Protein AF-A0A963YNQ6-F1 (afdb_monomer_lite)

Structure (mmCIF, N/CA/C/O backbone):
data_AF-A0A963YNQ6-F1
#
_entry.id   AF-A0A963YNQ6-F1
#
loop_
_atom_site.group_PDB
_atom_site.id
_atom_site.type_symbol
_atom_site.label_atom_id
_atom_site.label_alt_id
_atom_site.label_comp_id
_atom_site.label_asym_id
_atom_site.label_entity_id
_atom_site.label_seq_id
_atom_site.pdbx_PDB_ins_code
_atom_site.Cartn_x
_atom_site.Cartn_y
_atom_site.Cartn_z
_atom_site.occupancy
_atom_site.B_iso_or_equiv
_atom_site.auth_seq_id
_atom_site.auth_comp_id
_atom_site.auth_asym_id
_atom_site.auth_atom_id
_atom_site.pdbx_PDB_model_num
ATOM 1 N N . MET A 1 1 ? 10.835 2.608 21.041 1.00 60.81 1 MET A N 1
ATOM 2 C CA . MET A 1 1 ? 10.377 3.657 21.980 1.00 60.81 1 MET A CA 1
ATOM 3 C C . MET A 1 1 ? 8.895 4.032 21.827 1.00 60.81 1 MET A C 1
ATOM 5 O O . MET A 1 1 ? 8.354 4.600 22.757 1.00 60.81 1 MET A O 1
ATOM 9 N N . ILE A 1 2 ? 8.204 3.672 20.730 1.00 75.56 2 ILE A N 1
ATOM 10 C CA . ILE A 1 2 ? 6.764 3.964 20.533 1.00 75.56 2 ILE A CA 1
ATOM 11 C C . ILE A 1 2 ? 5.821 3.052 21.348 1.00 75.56 2 ILE A C 1
ATOM 13 O O . ILE A 1 2 ? 4.721 3.442 21.717 1.00 75.56 2 ILE A O 1
ATOM 17 N N . TRP A 1 3 ? 6.282 1.843 21.688 1.00 76.75 3 TRP A N 1
ATOM 18 C CA . TRP A 1 3 ? 5.543 0.868 22.498 1.00 76.75 3 TRP A CA 1
ATOM 19 C C . TRP A 1 3 ? 5.191 1.388 23.895 1.00 76.75 3 TRP A C 1
ATOM 21 O O . TRP A 1 3 ? 4.090 1.152 24.380 1.00 76.75 3 TRP A O 1
ATOM 31 N N . LEU A 1 4 ? 6.100 2.148 24.513 1.00 75.00 4 LEU A N 1
ATOM 32 C CA . LEU A 1 4 ? 5.867 2.810 25.798 1.00 75.00 4 LEU A CA 1
ATOM 33 C C . LEU A 1 4 ? 4.748 3.851 25.687 1.00 75.00 4 LEU A C 1
ATOM 35 O O . LEU A 1 4 ? 3.869 3.897 26.542 1.00 75.00 4 LEU A O 1
ATOM 39 N N . SER A 1 5 ? 4.726 4.623 24.598 1.00 73.38 5 SER A N 1
ATOM 40 C CA . SER A 1 5 ? 3.662 5.592 24.322 1.00 73.38 5 SER A CA 1
ATOM 41 C C . SER A 1 5 ? 2.303 4.911 24.152 1.00 73.38 5 SER A C 1
ATOM 43 O O . SER A 1 5 ? 1.328 5.362 24.747 1.00 73.38 5 SER A O 1
ATOM 45 N N . PHE A 1 6 ? 2.230 3.796 23.415 1.00 83.62 6 PHE A N 1
ATOM 46 C CA . PHE A 1 6 ? 0.984 3.035 23.261 1.00 83.62 6 PHE A CA 1
ATOM 47 C C . PHE A 1 6 ? 0.513 2.388 24.566 1.00 83.62 6 PHE A C 1
ATOM 49 O O . PHE A 1 6 ? -0.686 2.399 24.847 1.00 83.62 6 PHE A O 1
ATOM 56 N N . ALA A 1 7 ? 1.431 1.864 25.381 1.00 81.69 7 ALA A N 1
ATOM 57 C CA . ALA A 1 7 ? 1.097 1.286 26.681 1.00 81.69 7 ALA A CA 1
ATOM 58 C C . ALA A 1 7 ? 0.523 2.345 27.637 1.00 81.69 7 ALA A C 1
ATOM 60 O O . ALA A 1 7 ? -0.528 2.129 28.239 1.00 81.69 7 ALA A O 1
ATOM 61 N N . ILE A 1 8 ? 1.166 3.515 27.718 1.00 84.56 8 ILE A N 1
ATOM 62 C CA . ILE A 1 8 ? 0.700 4.639 28.543 1.00 84.56 8 ILE A CA 1
ATOM 63 C C . ILE A 1 8 ? -0.652 5.151 28.036 1.00 84.56 8 ILE A C 1
ATOM 65 O O . ILE A 1 8 ? -1.578 5.309 28.829 1.00 84.56 8 ILE A O 1
ATOM 69 N N . LEU A 1 9 ? -0.799 5.353 26.724 1.00 87.19 9 LEU A N 1
ATOM 70 C CA . LEU A 1 9 ? -2.050 5.817 26.123 1.00 87.19 9 LEU A CA 1
ATOM 71 C C . LEU A 1 9 ? -3.205 4.842 26.395 1.00 87.19 9 LEU A C 1
ATOM 73 O O . LEU A 1 9 ? -4.295 5.268 26.768 1.00 87.19 9 LEU A O 1
ATOM 77 N N . SER A 1 10 ? -2.951 3.537 26.282 1.00 81.38 10 SER A N 1
ATOM 78 C CA . SER A 1 10 ? -3.943 2.501 26.591 1.00 81.38 10 SER A CA 1
ATOM 79 C C . SER A 1 10 ? -4.368 2.555 28.061 1.00 81.38 10 SER A C 1
ATOM 81 O O . SER A 1 10 ? -5.561 2.503 28.356 1.00 81.38 10 SER A O 1
ATOM 83 N N . LEU A 1 11 ? -3.415 2.728 28.985 1.00 82.69 11 LEU A N 1
ATOM 84 C CA . LEU A 1 11 ? -3.696 2.849 30.419 1.00 82.69 11 LEU A CA 1
ATOM 85 C C . LEU A 1 11 ? -4.536 4.098 30.738 1.00 82.69 11 LEU A C 1
ATOM 87 O O . LEU A 1 11 ? -5.458 4.031 31.549 1.00 82.69 11 LEU A O 1
ATOM 91 N N . VAL A 1 12 ? -4.254 5.223 30.073 1.00 85.12 12 VAL A N 1
ATOM 92 C CA . VAL A 1 12 ? -5.020 6.473 30.211 1.00 85.12 12 VAL A CA 1
ATOM 93 C C . VAL A 1 12 ? -6.449 6.308 29.691 1.00 85.12 12 VAL A C 1
ATOM 95 O O . VAL A 1 12 ? -7.384 6.748 30.353 1.00 85.12 12 VAL A O 1
ATOM 98 N N . ILE A 1 13 ? -6.640 5.627 28.558 1.00 82.25 13 ILE A N 1
ATOM 99 C CA . ILE A 1 13 ? -7.973 5.360 27.990 1.00 82.25 13 ILE A CA 1
ATOM 100 C C . ILE A 1 13 ? -8.780 4.394 28.874 1.00 82.25 13 ILE A C 1
ATOM 102 O O . ILE A 1 13 ? -9.994 4.540 28.995 1.00 82.25 13 ILE A O 1
ATOM 106 N N . LEU A 1 14 ? -8.123 3.425 29.521 1.00 79.38 14 LEU A N 1
ATOM 107 C CA . LEU A 1 14 ? -8.762 2.452 30.421 1.00 79.38 14 LEU A CA 1
ATOM 108 C C . LEU A 1 14 ? -8.980 2.983 31.850 1.00 79.38 14 LEU A C 1
ATOM 110 O O . LEU A 1 14 ? -9.821 2.450 32.578 1.00 79.38 14 LEU A O 1
ATOM 114 N N . SER A 1 15 ? -8.274 4.044 32.249 1.00 75.12 15 SER A N 1
ATOM 115 C CA . SER A 1 15 ? -8.368 4.676 33.574 1.00 75.12 15 SER A CA 1
ATOM 116 C C . SER A 1 15 ? -9.808 4.992 34.022 1.00 75.12 15 SER A C 1
ATOM 118 O O . SER A 1 15 ? -10.162 4.597 35.136 1.00 75.12 15 SER A O 1
ATOM 120 N N . PRO A 1 16 ? -10.690 5.588 33.190 1.00 68.75 16 PRO A N 1
ATOM 121 C CA . PRO A 1 16 ? -12.062 5.909 33.583 1.00 68.75 16 PRO A CA 1
ATOM 122 C C . PRO A 1 16 ? -12.907 4.667 33.873 1.00 68.75 16 PRO A C 1
ATOM 124 O O . PRO A 1 16 ? -13.747 4.698 34.765 1.00 68.75 16 PRO A O 1
ATOM 127 N N . VAL A 1 17 ? -12.667 3.557 33.166 1.00 71.56 17 VAL A N 1
ATOM 128 C CA . VAL A 1 17 ? -13.372 2.282 33.390 1.00 71.56 17 VAL A CA 1
ATOM 129 C C . VAL A 1 17 ? -12.948 1.669 34.724 1.00 71.56 17 VAL A C 1
ATOM 131 O O . VAL A 1 17 ? -13.786 1.183 35.480 1.00 71.56 17 VAL A O 1
ATOM 134 N N . ILE A 1 18 ? -11.655 1.739 35.047 1.00 67.06 18 ILE A N 1
ATOM 135 C CA . ILE A 1 18 ? -11.101 1.249 36.317 1.00 67.06 18 ILE A CA 1
ATOM 136 C C . ILE A 1 18 ? -11.572 2.127 37.489 1.00 67.06 18 ILE A C 1
ATOM 138 O O . ILE A 1 18 ? -11.915 1.616 38.556 1.00 67.06 18 ILE A O 1
ATOM 142 N N . TRP A 1 19 ? -11.637 3.445 37.291 1.00 61.00 19 TRP A N 1
ATOM 143 C CA . TRP A 1 19 ? -12.155 4.394 38.279 1.00 61.00 19 TRP A CA 1
ATOM 144 C C . TRP A 1 19 ? -13.665 4.260 38.495 1.00 61.00 19 TRP A C 1
ATOM 146 O O . TRP A 1 19 ? -14.117 4.260 39.640 1.00 61.00 19 TRP A O 1
ATOM 156 N N . ALA A 1 20 ? -14.443 4.059 37.431 1.00 59.88 20 ALA A N 1
ATOM 157 C CA . ALA A 1 20 ? -15.885 3.832 37.515 1.00 59.88 20 ALA A CA 1
ATOM 158 C C . ALA A 1 20 ? -16.242 2.533 38.261 1.00 59.88 20 ALA A C 1
ATOM 160 O O . ALA A 1 20 ? -17.304 2.455 38.868 1.00 59.88 20 ALA A O 1
ATOM 161 N N . GLN A 1 21 ? -15.350 1.535 38.286 1.00 57.84 21 GLN A N 1
ATOM 162 C CA . GLN A 1 21 ? -15.524 0.334 39.117 1.00 57.84 21 GLN A CA 1
ATOM 163 C C . GLN A 1 21 ? -15.241 0.568 40.610 1.00 57.84 21 GLN A C 1
ATOM 165 O O . GLN A 1 21 ? -15.702 -0.207 41.445 1.00 57.84 21 GLN A O 1
ATOM 170 N N . ARG A 1 22 ? -14.494 1.621 40.967 1.00 56.41 22 ARG A N 1
ATOM 171 C CA . ARG A 1 22 ? -14.204 1.984 42.368 1.00 56.41 22 ARG A CA 1
ATOM 172 C C . ARG A 1 22 ? -15.229 2.958 42.955 1.00 56.41 22 ARG A C 1
ATOM 174 O O . ARG A 1 22 ? -15.384 3.015 44.173 1.00 56.41 22 ARG A O 1
ATOM 181 N N . GLY A 1 23 ? -15.936 3.704 42.109 1.00 48.75 23 GLY A N 1
ATOM 182 C CA . GLY A 1 23 ? -16.958 4.665 42.512 1.00 48.75 23 GLY A CA 1
ATOM 183 C C . GLY A 1 23 ? -18.362 4.069 42.507 1.00 48.75 23 GLY A C 1
ATOM 184 O O . GLY A 1 23 ? -18.998 3.994 41.462 1.00 48.75 23 GLY A O 1
ATOM 185 N N . GLY A 1 24 ? -18.880 3.719 43.686 1.00 45.94 24 GLY A N 1
ATOM 186 C CA . GLY A 1 24 ? -20.322 3.542 43.853 1.00 45.94 24 GLY A CA 1
ATOM 187 C C . GLY A 1 24 ? -20.764 2.538 44.903 1.00 45.94 24 GLY A C 1
ATOM 188 O O . GLY A 1 24 ? -21.743 1.833 44.673 1.00 45.94 24 GLY A O 1
ATOM 189 N N . ILE A 1 25 ? -20.113 2.478 46.069 1.00 44.34 25 ILE A N 1
ATOM 190 C CA . ILE A 1 25 ? -20.806 1.949 47.246 1.00 44.34 25 ILE A CA 1
ATOM 191 C C . ILE A 1 25 ? -22.019 2.866 47.455 1.00 44.34 25 ILE A C 1
ATOM 193 O O . ILE A 1 25 ? -21.887 3.999 47.914 1.00 44.34 25 ILE A O 1
ATOM 197 N N . MET A 1 26 ? -23.200 2.376 47.079 1.00 51.44 26 MET A N 1
ATOM 198 C CA . MET A 1 26 ? -24.524 3.000 47.205 1.00 51.44 26 MET A CA 1
ATOM 199 C C . MET A 1 26 ? -24.940 3.239 48.673 1.00 51.44 26 MET A C 1
ATOM 201 O O . MET A 1 26 ? -26.125 3.286 48.980 1.00 51.44 26 MET A O 1
ATOM 205 N N . ARG A 1 27 ? -23.989 3.422 49.597 1.00 50.94 27 ARG A N 1
ATOM 206 C CA . ARG A 1 27 ? -24.249 3.863 50.975 1.00 50.94 27 ARG A CA 1
ATOM 207 C C . ARG A 1 27 ? -24.816 5.286 51.006 1.00 50.94 27 ARG A C 1
ATOM 209 O O . ARG A 1 27 ? -25.681 5.580 51.819 1.00 50.94 27 ARG A O 1
ATOM 216 N N . GLY A 1 28 ? -24.448 6.127 50.034 1.00 58.91 28 GLY A N 1
ATOM 217 C CA . GLY A 1 28 ? -24.894 7.520 49.984 1.00 58.91 28 GLY A CA 1
ATOM 218 C C . GLY A 1 28 ? -26.370 7.740 49.631 1.00 58.91 28 GLY A C 1
ATOM 219 O O . GLY A 1 28 ? -26.897 8.792 49.962 1.00 58.91 28 GLY A O 1
ATOM 220 N N . ARG A 1 29 ? -27.085 6.806 48.981 1.00 63.50 29 ARG A N 1
ATOM 221 C CA . ARG A 1 29 ? -28.459 7.082 48.495 1.00 63.50 29 ARG A CA 1
ATOM 222 C C . ARG A 1 29 ? -29.474 7.226 49.633 1.00 63.50 29 ARG A C 1
ATOM 224 O O . ARG A 1 29 ? -30.289 8.143 49.599 1.00 63.50 29 ARG A O 1
ATOM 231 N N . ARG A 1 30 ? -29.411 6.344 50.636 1.00 73.94 30 ARG A N 1
ATOM 232 C CA . ARG A 1 30 ? -30.303 6.379 51.808 1.00 73.94 30 ARG A CA 1
ATOM 233 C C . ARG A 1 30 ? -30.016 7.603 52.670 1.00 73.94 30 ARG A C 1
ATOM 235 O O . ARG A 1 30 ? -30.932 8.353 52.983 1.00 73.94 30 ARG A O 1
ATOM 242 N N . GLU A 1 31 ? -28.745 7.843 52.984 1.00 78.00 31 GLU A N 1
ATOM 243 C CA . GLU A 1 31 ? -28.312 9.018 53.750 1.00 78.00 31 GLU A CA 1
ATOM 244 C C . GLU A 1 31 ? -28.683 10.330 53.041 1.00 78.00 31 GLU A C 1
ATOM 246 O O . GLU A 1 31 ? -29.222 11.233 53.678 1.00 78.00 31 GLU A O 1
ATOM 251 N N . SER A 1 32 ? -28.500 10.406 51.717 1.00 78.06 32 SER A N 1
ATOM 252 C CA . SER A 1 32 ? -28.884 11.583 50.921 1.00 78.06 32 SER A CA 1
ATOM 253 C C . SER A 1 32 ? -30.397 11.805 50.903 1.00 78.06 32 SER A C 1
ATOM 255 O O . SER A 1 32 ? -30.848 12.938 51.054 1.00 78.06 32 SER A O 1
ATOM 257 N N . ALA A 1 33 ? -31.195 10.742 50.758 1.00 81.00 33 ALA A N 1
ATOM 258 C CA . ALA A 1 33 ? -32.654 10.843 50.791 1.00 81.00 33 ALA A CA 1
ATOM 259 C C . ALA A 1 33 ? -33.164 11.289 52.172 1.00 81.00 33 ALA A C 1
ATOM 261 O O . ALA A 1 33 ? -34.024 12.163 52.263 1.00 81.00 33 ALA A O 1
ATOM 262 N N . LEU A 1 34 ? -32.597 10.746 53.256 1.00 86.62 34 LEU A N 1
ATOM 263 C CA . LEU A 1 34 ? -32.937 11.151 54.623 1.00 86.62 34 LEU A CA 1
ATOM 264 C C . LEU A 1 34 ? -32.552 12.612 54.900 1.00 86.62 34 LEU A C 1
ATOM 266 O O . LEU A 1 34 ? -33.328 13.337 55.522 1.00 86.62 34 LEU A O 1
ATOM 270 N N . ALA A 1 35 ? -31.380 13.056 54.437 1.00 86.75 35 ALA A N 1
ATOM 271 C CA . ALA A 1 35 ? -30.956 14.450 54.555 1.00 86.75 35 ALA A CA 1
ATOM 272 C C . ALA A 1 35 ? -31.891 15.398 53.785 1.00 86.75 35 ALA A C 1
ATOM 274 O O . ALA A 1 35 ? -32.274 16.438 54.320 1.00 86.75 35 ALA A O 1
ATOM 275 N N . LEU A 1 36 ? -32.316 15.006 52.579 1.00 88.25 36 LEU A N 1
ATOM 276 C CA . LEU A 1 36 ? -33.240 15.780 51.751 1.00 88.25 36 LEU A CA 1
ATOM 277 C C . LEU A 1 36 ? -34.612 15.957 52.421 1.00 88.25 36 LEU A C 1
ATOM 279 O O . LEU A 1 36 ? -35.088 17.082 52.539 1.00 88.25 36 LEU A O 1
ATOM 283 N N . TYR A 1 37 ? -35.234 14.880 52.908 1.00 89.19 37 TYR A N 1
ATOM 284 C CA . TYR A 1 37 ? -36.549 14.970 53.562 1.00 89.19 37 TYR A CA 1
ATOM 285 C C . TYR A 1 37 ? -36.501 15.743 54.891 1.00 89.19 37 TYR A C 1
ATOM 287 O O . TYR A 1 37 ? -37.438 16.470 55.217 1.00 89.19 37 TYR A O 1
ATOM 295 N N . ARG A 1 38 ? -35.394 15.655 55.643 1.00 90.44 38 ARG A N 1
ATOM 296 C CA . ARG A 1 38 ? -35.181 16.487 56.844 1.00 90.44 38 ARG A CA 1
ATOM 297 C C . ARG A 1 38 ? -35.046 17.969 56.506 1.00 90.44 38 ARG A C 1
ATOM 299 O O . ARG A 1 38 ? -35.544 18.797 57.262 1.00 90.44 38 ARG A O 1
ATOM 306 N N . ALA A 1 39 ? -34.382 18.303 55.399 1.00 90.94 39 ALA A N 1
ATOM 307 C CA . ALA A 1 39 ? -34.309 19.680 54.918 1.00 90.94 39 ALA A CA 1
ATOM 308 C C . ALA A 1 39 ? -35.701 20.198 54.518 1.00 90.94 39 ALA A C 1
ATOM 310 O O . ALA A 1 39 ? -36.099 21.261 54.976 1.00 90.94 39 ALA A O 1
ATOM 311 N N . GLN A 1 40 ? -36.495 19.395 53.802 1.00 91.06 40 GLN A N 1
ATOM 312 C CA . GLN A 1 40 ? -37.860 19.769 53.405 1.00 91.06 40 GLN A CA 1
ATOM 313 C C . GLN A 1 40 ? -38.780 20.069 54.601 1.00 91.06 40 GLN A C 1
ATOM 315 O O . GLN A 1 40 ? -39.553 21.020 54.548 1.00 91.06 40 GLN A O 1
ATOM 320 N N . LEU A 1 41 ? -38.680 19.315 55.703 1.00 92.31 41 LEU A N 1
ATOM 321 C CA . LEU A 1 41 ? -39.447 19.614 56.923 1.00 92.31 41 LEU A CA 1
ATOM 322 C C . LEU A 1 41 ? -39.057 20.955 57.556 1.00 92.31 41 LEU A C 1
ATOM 324 O O . LEU A 1 41 ? -39.917 21.644 58.106 1.00 92.31 41 LEU A O 1
ATOM 328 N N . ARG A 1 42 ? -37.773 21.324 57.482 1.00 90.94 42 ARG A N 1
ATOM 329 C CA . ARG A 1 42 ? -37.290 22.620 57.972 1.00 90.94 42 ARG A CA 1
ATOM 330 C C . ARG A 1 42 ? -37.807 23.759 57.104 1.00 90.94 42 ARG A C 1
ATOM 332 O O . ARG A 1 42 ? -38.319 24.726 57.656 1.00 90.94 42 ARG A O 1
ATOM 339 N N . ASP A 1 43 ? -37.752 23.602 55.786 1.00 90.19 43 ASP A N 1
ATOM 340 C CA . ASP A 1 43 ? -38.233 24.615 54.843 1.00 90.19 43 ASP A CA 1
ATOM 341 C C . ASP A 1 43 ? -39.739 24.868 55.020 1.00 90.19 43 ASP A C 1
ATOM 343 O O . ASP A 1 43 ? -40.168 26.017 55.120 1.00 90.19 43 ASP A O 1
ATOM 347 N N . VAL A 1 44 ? -40.539 23.803 55.172 1.00 91.12 44 VAL A N 1
ATOM 348 C CA . VAL A 1 44 ? -41.985 23.922 55.441 1.00 91.12 44 VAL A CA 1
ATOM 349 C C . VAL A 1 44 ? -42.250 24.629 56.773 1.00 91.12 44 VAL A C 1
ATOM 351 O O . VAL A 1 44 ? -43.136 25.477 56.846 1.00 91.12 44 VAL A O 1
ATOM 354 N N . ALA A 1 45 ? -41.483 24.323 57.824 1.00 88.00 45 ALA A N 1
ATOM 355 C CA . ALA A 1 45 ? -41.632 24.988 59.119 1.00 88.00 45 ALA A CA 1
ATOM 356 C C . ALA A 1 45 ? -41.258 26.482 59.061 1.00 88.00 45 ALA A C 1
ATOM 358 O O . ALA A 1 45 ? -41.944 27.311 59.662 1.00 88.00 45 ALA A O 1
ATOM 359 N N . GLU A 1 46 ? -40.202 26.839 58.327 1.00 90.25 46 GLU A N 1
ATOM 360 C CA . GLU A 1 46 ? -39.792 28.234 58.137 1.00 90.25 46 GLU A CA 1
ATOM 361 C C . GLU A 1 46 ? -40.804 29.028 57.298 1.00 90.25 46 GLU A C 1
ATOM 363 O O . GLU A 1 46 ? -41.127 30.169 57.636 1.00 90.25 46 GLU A O 1
ATOM 368 N N . ASP A 1 47 ? -41.344 28.441 56.229 1.00 88.06 47 ASP A N 1
ATOM 369 C CA . ASP A 1 47 ? -42.344 29.101 55.387 1.00 88.06 47 ASP A CA 1
ATOM 370 C C . ASP A 1 47 ? -43.712 29.223 56.079 1.00 88.06 47 ASP A C 1
ATOM 372 O O . ASP A 1 47 ? -44.398 30.237 55.907 1.00 88.06 47 ASP A O 1
ATOM 376 N N . ALA A 1 48 ? -44.081 28.257 56.924 1.00 86.94 48 ALA A N 1
ATOM 377 C CA . ALA A 1 48 ? -45.256 28.358 57.787 1.00 86.94 48 ALA A CA 1
ATOM 378 C C . ALA A 1 48 ? -45.103 29.474 58.832 1.00 86.94 48 ALA A C 1
ATOM 380 O O . ALA A 1 48 ? -46.012 30.288 59.001 1.00 86.94 48 ALA A O 1
ATOM 381 N N . ALA A 1 49 ? -43.924 29.603 59.455 1.00 86.88 49 ALA A N 1
ATOM 382 C CA . ALA A 1 49 ? -43.622 30.709 60.369 1.00 86.88 49 ALA A CA 1
ATOM 383 C C . ALA A 1 49 ? -43.675 32.088 59.680 1.00 86.88 49 ALA A C 1
ATOM 385 O O . ALA A 1 49 ? -43.939 33.101 60.327 1.00 86.88 49 ALA A O 1
ATOM 386 N N . ARG A 1 50 ? -43.465 32.134 58.357 1.00 89.31 50 ARG A N 1
ATOM 387 C CA . ARG A 1 50 ? -43.619 33.336 57.515 1.00 89.31 50 ARG A CA 1
ATOM 388 C C . ARG A 1 50 ? -45.054 33.562 57.019 1.00 89.31 50 ARG A C 1
ATOM 390 O O . ARG A 1 50 ? -45.269 34.468 56.217 1.00 89.31 50 ARG A O 1
ATOM 397 N N . GLY A 1 51 ? -46.020 32.756 57.465 1.00 85.94 51 GLY A N 1
ATOM 398 C CA . GLY A 1 51 ? -47.438 32.892 57.121 1.00 85.94 51 GLY A CA 1
ATOM 399 C C . GLY A 1 51 ? -47.785 32.494 55.685 1.00 85.94 51 GLY A C 1
ATOM 400 O O . GLY A 1 51 ? -48.807 32.936 55.167 1.00 85.94 51 GLY A O 1
ATOM 401 N N . ARG A 1 52 ? -46.940 31.697 55.013 1.00 82.50 52 ARG A N 1
ATOM 402 C CA . ARG A 1 52 ? -47.158 31.290 53.610 1.00 82.50 52 ARG A CA 1
ATOM 403 C C . ARG A 1 52 ? -48.072 30.077 53.446 1.00 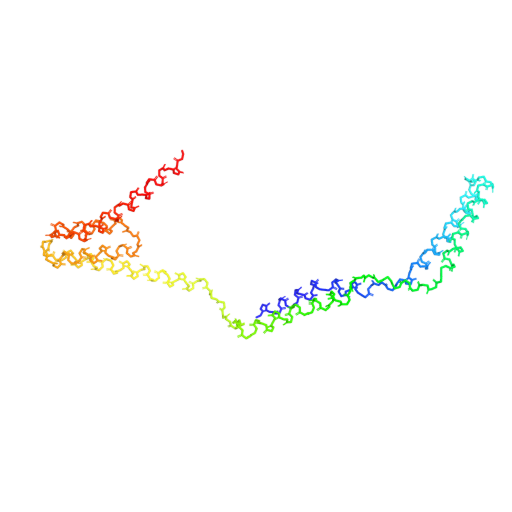82.50 52 ARG A C 1
ATOM 405 O O . ARG A 1 52 ? -48.489 29.800 52.328 1.00 82.50 52 ARG A O 1
ATOM 412 N N . PHE A 1 53 ? -48.373 29.377 54.537 1.00 81.94 53 PHE A N 1
ATOM 413 C CA . PHE A 1 53 ? -49.235 28.199 54.562 1.00 81.94 53 PHE A CA 1
ATOM 414 C C . PHE A 1 53 ? -50.430 28.432 55.476 1.00 81.94 53 PHE A C 1
ATOM 416 O O . PHE A 1 53 ? -50.291 29.027 56.549 1.00 81.94 53 PHE A O 1
ATOM 423 N N . GLN A 1 54 ? -51.598 27.922 55.087 1.00 86.81 54 GLN A N 1
ATOM 424 C CA . GLN A 1 54 ? -52.691 27.787 56.043 1.00 86.81 54 GLN A CA 1
ATOM 425 C C . GLN A 1 54 ? -52.374 26.652 57.036 1.00 86.81 54 GLN A C 1
ATOM 427 O O . GLN A 1 54 ? -51.772 25.651 56.639 1.00 86.81 54 GLN A O 1
ATOM 432 N N . PRO A 1 55 ? -52.829 26.725 58.304 1.00 81.38 55 PRO A N 1
ATOM 433 C CA . PRO A 1 55 ? -52.508 25.718 59.327 1.00 81.38 55 PRO A CA 1
ATOM 434 C C . PRO A 1 55 ? -52.875 24.280 58.928 1.00 81.38 55 PRO A C 1
ATOM 436 O O . PRO A 1 55 ? -52.236 23.317 59.347 1.00 81.38 55 PRO A O 1
ATOM 439 N N . ARG A 1 56 ? -53.912 24.131 58.097 1.00 83.56 56 ARG A N 1
ATOM 440 C CA . ARG A 1 56 ? -54.363 22.838 57.578 1.00 83.56 56 ARG A CA 1
ATOM 441 C C . ARG A 1 56 ? -53.440 22.291 56.484 1.00 83.56 56 ARG A C 1
ATOM 443 O O . ARG A 1 56 ? -53.132 21.106 56.495 1.00 83.56 56 ARG A O 1
ATOM 450 N N . GLU A 1 57 ? -52.971 23.152 55.587 1.00 84.75 57 GLU A N 1
ATOM 451 C CA . GLU A 1 57 ? -52.064 22.789 54.490 1.00 84.75 57 GLU A CA 1
ATOM 452 C C . GLU A 1 57 ? -50.675 22.409 55.020 1.00 84.75 57 GLU A C 1
ATOM 454 O O . GLU A 1 57 ? -50.065 21.454 54.545 1.00 84.75 57 GLU A O 1
ATOM 459 N N . GLU A 1 58 ? -50.198 23.109 56.055 1.00 88.62 58 GLU A N 1
ATOM 460 C CA . GLU A 1 58 ? -48.943 22.785 56.738 1.00 88.62 58 GLU A CA 1
ATOM 461 C C . GLU A 1 58 ? -48.985 21.384 57.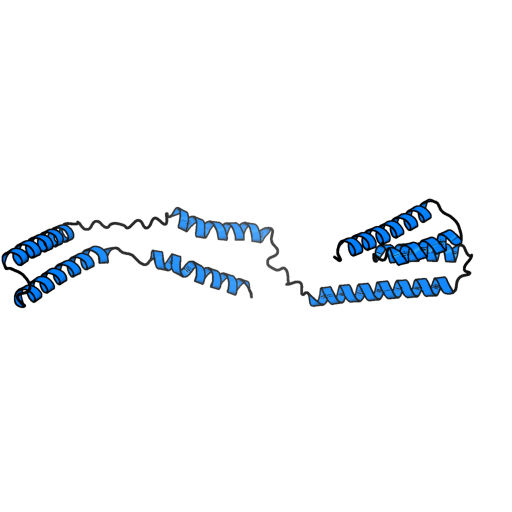368 1.00 88.62 58 GLU A C 1
ATOM 463 O O . GLU A 1 58 ? -48.050 20.596 57.203 1.00 88.62 58 GLU A O 1
ATOM 468 N N . ALA A 1 59 ? -50.069 21.064 58.082 1.00 87.56 59 ALA A N 1
ATOM 469 C CA . ALA A 1 59 ? -50.234 19.771 58.740 1.00 87.56 59 ALA A CA 1
ATOM 470 C C . ALA A 1 59 ? -50.300 18.617 57.725 1.00 87.56 59 ALA A C 1
ATOM 472 O O . ALA A 1 59 ? -49.673 17.577 57.935 1.00 87.56 59 ALA A O 1
ATOM 473 N N . GLU A 1 60 ? -51.008 18.810 56.610 1.00 91.38 60 GLU A N 1
ATOM 474 C CA . GLU A 1 60 ? -51.104 17.823 55.529 1.00 91.38 60 GLU A CA 1
ATOM 475 C C . GLU A 1 60 ? -49.743 17.609 54.836 1.00 91.38 60 GLU A C 1
ATOM 477 O O . GLU A 1 60 ? -49.314 16.463 54.659 1.00 91.38 60 GLU A O 1
ATOM 482 N N . ALA A 1 61 ? -49.007 18.687 54.538 1.00 88.81 61 ALA A N 1
ATOM 483 C CA . ALA A 1 61 ? -47.683 18.612 53.915 1.00 88.81 61 ALA A CA 1
ATOM 484 C C . ALA A 1 61 ? -46.636 17.943 54.824 1.00 88.81 61 ALA A C 1
ATOM 486 O O . ALA A 1 61 ? -45.878 17.080 54.370 1.00 88.81 61 ALA A O 1
ATOM 487 N N . LYS A 1 62 ? -46.606 18.293 56.118 1.00 90.69 62 LYS A N 1
ATOM 488 C CA . LYS A 1 62 ? -45.707 17.661 57.100 1.00 90.69 62 LYS A CA 1
ATOM 489 C C . LYS A 1 62 ? -45.975 16.166 57.220 1.00 90.69 62 LYS A C 1
ATOM 491 O O . LYS A 1 62 ? -45.033 15.380 57.152 1.00 90.69 62 LYS A O 1
ATOM 496 N N . LEU A 1 63 ? -47.244 15.772 57.311 1.00 93.56 63 LEU A N 1
ATOM 497 C CA . LEU A 1 63 ? -47.638 14.369 57.431 1.00 93.56 63 LEU A CA 1
ATOM 498 C C . LEU A 1 63 ? -47.211 13.551 56.202 1.00 93.56 63 LEU A C 1
ATOM 500 O O . LEU A 1 63 ? -46.730 12.423 56.342 1.00 93.56 63 LEU A O 1
ATOM 504 N N . GLU A 1 64 ? -47.325 14.109 54.995 1.00 92.38 64 GLU A N 1
ATOM 505 C CA . GLU A 1 64 ? -46.861 13.432 53.783 1.00 92.38 64 GLU A CA 1
ATOM 506 C C . GLU A 1 64 ? -45.329 13.292 53.734 1.00 92.38 64 GLU A C 1
ATOM 508 O O . GLU A 1 64 ? -44.819 12.214 53.402 1.00 92.38 64 GLU A O 1
ATOM 513 N N . ILE A 1 65 ? -44.583 14.342 54.092 1.00 91.50 65 ILE A N 1
ATOM 514 C CA . ILE A 1 65 ? -43.112 14.308 54.114 1.00 91.50 65 ILE A CA 1
ATOM 515 C C . ILE A 1 65 ? -42.609 13.341 55.193 1.00 91.50 65 ILE A C 1
ATOM 517 O O . ILE A 1 65 ? -41.703 12.554 54.923 1.00 91.50 65 ILE A O 1
ATOM 521 N N . GLU A 1 66 ? -43.218 13.324 56.379 1.00 91.50 66 GLU A N 1
ATOM 522 C CA . GLU A 1 66 ? -42.899 12.372 57.449 1.00 91.50 66 GLU A CA 1
ATOM 523 C C . GLU A 1 66 ? -43.194 10.930 57.031 1.00 91.50 66 GLU A C 1
ATOM 525 O O . GLU A 1 66 ? -42.371 10.039 57.252 1.00 91.50 66 GLU A O 1
ATOM 530 N N . ARG A 1 67 ? -44.313 10.689 56.337 1.00 92.44 67 ARG A N 1
ATOM 531 C CA . ARG A 1 67 ? -44.626 9.369 55.775 1.00 92.44 67 ARG A CA 1
ATOM 532 C C . ARG A 1 67 ? -43.577 8.928 54.750 1.00 92.44 67 ARG A C 1
ATOM 534 O O . ARG A 1 67 ? -43.165 7.767 54.766 1.00 92.44 67 ARG A O 1
ATOM 541 N N . ARG A 1 68 ? -43.114 9.837 53.884 1.00 87.56 68 ARG A N 1
ATOM 542 C CA . ARG A 1 68 ? -42.041 9.572 52.903 1.00 87.56 68 ARG A CA 1
ATOM 543 C C . ARG A 1 68 ? -40.680 9.372 53.577 1.00 87.56 68 ARG A C 1
ATOM 545 O O . ARG A 1 68 ? -39.922 8.501 53.156 1.00 87.56 68 ARG A O 1
ATOM 552 N N . LEU A 1 69 ? -40.395 10.111 54.648 1.00 88.81 69 LEU A N 1
ATOM 553 C CA . LEU A 1 69 ? -39.189 9.966 55.463 1.00 88.81 69 LEU A CA 1
ATOM 554 C C . LEU A 1 69 ? -39.161 8.605 56.169 1.00 88.81 69 LEU A C 1
ATOM 556 O O . LEU A 1 69 ? -38.137 7.925 56.139 1.00 88.81 69 LEU A O 1
ATOM 560 N N . LEU A 1 70 ? -40.286 8.182 56.753 1.00 86.31 70 LEU A N 1
ATOM 561 C CA . LEU A 1 70 ? -40.441 6.856 57.353 1.00 86.31 70 LEU A CA 1
ATOM 562 C C . LEU A 1 70 ? -40.304 5.757 56.300 1.00 86.31 70 LEU A C 1
ATOM 564 O O . LEU A 1 70 ? -39.582 4.792 56.535 1.00 86.31 70 LEU A O 1
ATOM 568 N N . ALA A 1 71 ? -40.905 5.928 55.119 1.00 85.38 71 ALA A N 1
ATOM 569 C CA . ALA A 1 71 ? -40.732 4.999 54.006 1.00 85.38 71 ALA A CA 1
ATOM 570 C C . ALA A 1 71 ? -39.249 4.880 53.602 1.00 85.38 71 ALA A C 1
ATOM 572 O O . ALA A 1 71 ? -38.723 3.770 53.546 1.00 85.38 71 ALA A O 1
ATOM 573 N N . ALA A 1 72 ? -38.542 6.002 53.433 1.00 80.81 72 ALA A N 1
ATOM 574 C CA . ALA A 1 72 ? -37.111 6.038 53.112 1.00 80.81 72 ALA A CA 1
ATOM 575 C C . ALA A 1 72 ? -36.210 5.485 54.236 1.00 80.81 72 ALA A C 1
ATOM 577 O O . ALA A 1 72 ? -35.147 4.924 53.964 1.00 80.81 72 ALA A O 1
ATOM 578 N N . GLY A 1 73 ? -36.631 5.622 55.497 1.00 76.75 73 GLY A N 1
ATOM 579 C CA . GLY A 1 73 ? -35.976 5.038 56.667 1.00 76.75 73 GLY A CA 1
ATOM 580 C C . GLY A 1 73 ? -36.235 3.537 56.825 1.00 76.75 73 GLY A C 1
ATOM 581 O O . GLY A 1 73 ? -35.355 2.833 57.314 1.00 76.75 73 GLY A O 1
ATOM 582 N N . SER A 1 74 ? -37.400 3.054 56.383 1.00 72.38 74 SER A N 1
ATOM 583 C CA . SER A 1 74 ? -37.823 1.646 56.434 1.00 72.38 74 SER A CA 1
ATOM 584 C C . SER A 1 74 ? -37.310 0.796 55.275 1.00 72.38 74 SER A C 1
ATOM 586 O O . SER A 1 74 ? -37.339 -0.430 55.370 1.00 72.38 74 SER A O 1
ATOM 588 N N . LEU A 1 75 ? -36.800 1.427 54.208 1.00 67.06 75 LEU A N 1
ATOM 589 C CA . LEU A 1 75 ? -35.946 0.736 53.249 1.00 67.06 75 LEU A CA 1
ATOM 590 C C . LEU A 1 75 ? -34.811 0.110 54.063 1.00 67.06 75 LEU A C 1
ATOM 592 O O . LEU A 1 75 ? -34.019 0.826 54.688 1.00 67.06 75 LEU A O 1
ATOM 596 N N . ALA A 1 76 ? -34.786 -1.223 54.118 1.00 53.31 76 ALA A N 1
ATOM 597 C CA . ALA A 1 76 ? -33.718 -1.969 54.758 1.00 53.31 76 ALA A CA 1
ATOM 598 C C . ALA A 1 76 ? -32.363 -1.479 54.216 1.00 53.31 76 ALA A C 1
ATOM 600 O O . ALA A 1 76 ? -32.291 -0.829 53.168 1.00 53.31 76 ALA A O 1
ATOM 601 N N . GLU A 1 77 ? -31.256 -1.844 54.865 1.00 51.41 77 GLU A N 1
ATOM 602 C CA . GLU A 1 77 ? -29.996 -1.990 54.129 1.00 51.41 77 GLU A CA 1
ATOM 603 C C . GLU A 1 77 ? -30.157 -3.111 53.085 1.00 51.41 77 GLU A C 1
ATOM 605 O O . GLU A 1 77 ? -29.429 -4.100 53.066 1.00 51.41 77 GLU A O 1
ATOM 610 N N . GLU A 1 78 ? -31.091 -2.960 52.147 1.00 44.75 78 GLU A N 1
ATOM 611 C CA . GLU A 1 78 ? -30.824 -3.371 50.799 1.00 44.75 78 GLU A CA 1
ATOM 612 C C . GLU A 1 78 ? -29.600 -2.557 50.411 1.00 44.75 78 GLU A C 1
ATOM 614 O O . GLU A 1 78 ? -29.647 -1.429 49.915 1.00 44.75 78 GLU A O 1
ATOM 619 N N . THR A 1 79 ? -28.453 -3.176 50.671 1.00 40.41 79 THR A N 1
ATOM 620 C CA . THR A 1 79 ? -27.399 -3.260 49.688 1.00 40.41 79 THR A CA 1
ATOM 621 C C . THR A 1 79 ? -28.076 -3.636 48.375 1.00 40.41 79 THR A C 1
ATOM 623 O O . THR A 1 79 ? -28.036 -4.768 47.896 1.00 40.41 79 THR A O 1
ATOM 626 N N . VAL A 1 80 ? -28.694 -2.636 47.744 1.00 43.72 80 VAL A N 1
ATOM 627 C CA . VAL A 1 80 ? -28.772 -2.556 46.310 1.00 43.72 80 VAL A CA 1
ATOM 628 C C . VAL A 1 80 ? -27.303 -2.473 45.958 1.00 43.72 80 VAL A C 1
ATOM 630 O O . VAL A 1 80 ? -26.701 -1.403 45.845 1.00 43.72 80 VAL A O 1
ATOM 633 N N . THR A 1 81 ? -26.691 -3.656 45.881 1.00 43.50 81 THR A N 1
ATOM 634 C CA . THR A 1 81 ? -25.655 -3.945 44.927 1.00 43.50 81 THR A CA 1
ATOM 635 C C . THR A 1 81 ? -26.302 -3.477 43.644 1.00 43.50 81 THR A C 1
ATOM 637 O O . THR A 1 81 ? -27.081 -4.177 43.001 1.00 43.50 81 THR A O 1
ATOM 640 N N . GLY A 1 82 ? -26.116 -2.185 43.362 1.00 44.38 82 GLY A N 1
ATOM 641 C CA . GLY A 1 82 ? -26.313 -1.625 42.059 1.00 44.38 82 GLY A CA 1
ATOM 642 C C . GLY A 1 82 ? -25.354 -2.461 41.267 1.00 44.38 82 GLY A C 1
ATOM 643 O O . GLY A 1 82 ? -24.155 -2.201 41.248 1.00 44.38 82 GLY A O 1
ATOM 644 N N . ARG A 1 83 ? -25.871 -3.567 40.745 1.00 49.16 83 ARG A N 1
ATOM 645 C CA . ARG A 1 83 ? -25.219 -4.408 39.781 1.00 49.16 83 ARG A CA 1
ATOM 646 C C . ARG A 1 83 ? -25.237 -3.497 38.571 1.00 49.16 83 ARG A C 1
ATOM 648 O O . ARG A 1 83 ? -26.097 -3.606 37.706 1.00 49.16 83 ARG A O 1
ATOM 655 N N . THR A 1 84 ? -24.355 -2.497 38.588 1.00 49.00 84 THR A N 1
ATOM 656 C CA . THR A 1 84 ? -23.902 -1.803 37.406 1.00 49.00 84 THR A CA 1
ATOM 657 C C . THR A 1 84 ? -23.327 -2.950 36.608 1.00 49.00 84 THR A C 1
ATOM 659 O O . THR A 1 84 ? -22.274 -3.506 36.908 1.00 49.00 84 THR A O 1
ATOM 662 N N . GLY A 1 85 ? -24.177 -3.471 35.729 1.00 50.47 85 GLY A N 1
ATOM 663 C CA . GLY A 1 85 ? -24.008 -4.737 35.048 1.00 50.47 85 GLY A CA 1
ATOM 664 C C . GLY A 1 85 ? -22.928 -4.643 33.988 1.00 50.47 85 GLY A C 1
ATOM 665 O O . GLY A 1 85 ? -23.119 -5.138 32.886 1.00 50.47 85 GLY A O 1
ATOM 666 N N . PHE A 1 86 ? -21.774 -4.062 34.306 1.00 50.88 86 PHE A N 1
ATOM 667 C CA . PHE A 1 86 ? -20.535 -4.492 33.696 1.00 50.88 86 PHE A CA 1
ATOM 668 C C . PHE A 1 86 ? -20.282 -5.908 34.210 1.00 50.88 86 PHE A C 1
ATOM 670 O O . PHE A 1 86 ? -19.620 -6.147 35.216 1.00 50.88 86 PHE A O 1
ATOM 677 N N . SER A 1 87 ? -20.947 -6.858 33.546 1.00 62.91 87 SER A N 1
ATOM 678 C CA . SER A 1 87 ? -20.816 -8.288 33.787 1.00 62.91 87 SER A CA 1
ATOM 679 C C . SER A 1 87 ? -19.326 -8.614 33.889 1.00 62.91 87 SER A C 1
ATOM 681 O O . SER A 1 87 ? -18.554 -8.118 33.074 1.00 62.91 87 SER A O 1
ATOM 683 N N . CYS A 1 88 ? -18.907 -9.465 34.829 1.00 63.53 88 CYS A N 1
ATOM 684 C CA . CYS A 1 88 ? -17.530 -9.988 34.894 1.00 63.53 88 CYS A CA 1
ATOM 685 C C . CYS A 1 88 ? -17.006 -10.432 33.510 1.00 63.53 88 CYS A C 1
ATOM 687 O O . CYS A 1 88 ? -15.824 -10.320 33.212 1.00 63.53 88 CYS A O 1
ATOM 689 N N . ARG A 1 89 ? -17.922 -10.848 32.624 1.00 64.06 89 ARG A N 1
ATOM 690 C CA . ARG A 1 89 ? -17.689 -11.145 31.206 1.00 64.06 89 ARG A CA 1
ATOM 691 C C . ARG A 1 89 ? -17.115 -9.978 30.394 1.00 64.06 89 ARG A C 1
ATOM 693 O O . ARG A 1 89 ? -16.235 -10.196 29.574 1.00 64.06 89 ARG A O 1
ATOM 700 N N . LEU A 1 90 ? -17.584 -8.753 30.616 1.00 70.38 90 LEU A N 1
ATOM 701 C CA . LEU A 1 90 ? -17.110 -7.563 29.912 1.00 70.38 90 LEU A CA 1
ATOM 702 C C . LEU A 1 90 ? -15.710 -7.155 30.394 1.00 70.38 90 LEU A C 1
ATOM 704 O O . LEU A 1 90 ? -14.860 -6.825 29.577 1.00 70.38 90 LEU A O 1
ATOM 708 N N . ALA A 1 91 ? -15.436 -7.279 31.698 1.00 73.25 91 ALA A N 1
ATOM 709 C CA . ALA A 1 91 ? -14.089 -7.093 32.245 1.00 73.25 91 ALA A CA 1
ATOM 710 C C . ALA A 1 91 ? -13.102 -8.157 31.726 1.00 73.25 91 ALA A C 1
ATOM 712 O O . ALA A 1 91 ? -11.976 -7.830 31.359 1.00 73.25 91 ALA A O 1
ATOM 713 N N . LEU A 1 92 ? -13.547 -9.415 31.627 1.00 78.25 92 LEU A N 1
ATOM 714 C CA . LEU A 1 92 ? -12.766 -10.504 31.040 1.00 78.25 92 LEU A CA 1
ATOM 715 C C . LEU A 1 92 ? -12.437 -10.225 29.566 1.00 78.25 92 LEU A C 1
ATOM 717 O O . LEU A 1 92 ? -11.292 -10.383 29.161 1.00 78.25 92 LEU A O 1
ATOM 721 N N . LEU A 1 93 ? -13.409 -9.768 28.771 1.00 78.44 93 LEU A N 1
ATOM 722 C CA . LEU A 1 93 ? -13.208 -9.446 27.352 1.00 78.44 93 LEU A CA 1
ATOM 723 C C . LEU A 1 93 ? -12.170 -8.339 27.142 1.00 78.44 93 LEU A C 1
ATOM 725 O O . LEU A 1 93 ? -11.312 -8.472 26.272 1.00 78.44 93 LEU A O 1
ATOM 729 N N . VAL A 1 94 ? -12.201 -7.290 27.969 1.00 79.38 94 VAL A N 1
ATOM 730 C CA . VAL A 1 94 ? -11.223 -6.189 27.916 1.00 79.38 94 VAL A CA 1
ATOM 731 C C . VAL A 1 94 ? -9.789 -6.679 28.153 1.00 79.38 94 VAL A C 1
ATOM 733 O O . VAL A 1 94 ? -8.860 -6.100 27.601 1.00 79.38 94 VAL A O 1
ATOM 736 N N . LEU A 1 95 ? -9.598 -7.755 28.923 1.00 81.00 95 LEU A N 1
ATOM 737 C CA . LEU A 1 95 ? -8.281 -8.349 29.165 1.00 81.00 95 LEU A CA 1
ATOM 738 C C . LEU A 1 95 ? -7.904 -9.397 28.104 1.00 81.00 95 LEU A C 1
ATOM 740 O O . LEU A 1 95 ? -6.776 -9.417 27.617 1.00 81.00 95 LEU A O 1
ATOM 744 N N . VAL A 1 96 ? -8.840 -10.276 27.741 1.00 85.94 96 VAL A N 1
ATOM 745 C CA . VAL A 1 96 ? -8.578 -11.420 26.855 1.00 85.94 96 VAL A CA 1
ATOM 746 C C . VAL A 1 96 ? -8.255 -10.965 25.436 1.00 85.94 96 VAL A C 1
ATOM 748 O O . VAL A 1 96 ? -7.334 -11.505 24.831 1.00 85.94 96 VAL A O 1
ATOM 751 N N . ILE A 1 97 ? -8.959 -9.957 24.914 1.00 84.94 97 ILE A N 1
ATOM 752 C CA . ILE A 1 97 ? -8.750 -9.462 23.546 1.00 84.94 97 ILE A CA 1
ATOM 753 C C . ILE A 1 97 ? -7.307 -8.966 23.317 1.00 84.94 97 ILE A C 1
ATOM 755 O O . ILE A 1 97 ? -6.666 -9.468 22.391 1.00 84.94 97 ILE A O 1
ATOM 759 N N . PRO A 1 98 ? -6.742 -8.038 24.119 1.00 85.12 98 PRO A N 1
ATOM 760 C CA . PRO A 1 98 ? -5.373 -7.567 23.903 1.00 85.12 98 PRO A CA 1
ATOM 761 C C . PRO A 1 98 ? -4.320 -8.655 24.146 1.00 85.12 98 PRO A C 1
ATOM 763 O O . PRO A 1 98 ? -3.326 -8.704 23.423 1.00 85.12 98 PRO A O 1
ATOM 766 N N . VAL A 1 99 ? -4.538 -9.558 25.111 1.00 89.44 99 VAL A N 1
ATOM 767 C CA . VAL A 1 99 ? -3.626 -10.690 25.357 1.00 89.44 99 VAL A CA 1
ATOM 768 C C . VAL A 1 99 ? -3.608 -11.641 24.164 1.00 89.44 99 VAL A C 1
ATOM 770 O O . VAL A 1 99 ? -2.534 -12.030 23.710 1.00 89.44 99 VAL A O 1
ATOM 773 N N . LEU A 1 100 ? -4.779 -11.980 23.620 1.00 88.25 100 LEU A N 1
ATOM 774 C CA . LEU A 1 100 ? -4.888 -12.844 22.449 1.00 88.25 100 LEU A CA 1
ATOM 775 C C . LEU A 1 100 ? -4.259 -12.184 21.215 1.00 88.25 100 LEU A C 1
ATOM 777 O O . LEU A 1 100 ? -3.522 -12.837 20.482 1.00 88.25 100 LEU A O 1
ATOM 781 N N . ALA A 1 101 ? -4.479 -10.881 21.020 1.00 83.25 101 ALA A N 1
ATOM 782 C CA . ALA A 1 101 ? -3.847 -10.122 19.944 1.00 83.25 101 ALA A CA 1
ATOM 783 C C . ALA A 1 101 ? -2.310 -10.150 20.041 1.00 83.25 101 ALA A C 1
ATOM 785 O O . ALA A 1 101 ? -1.639 -10.400 19.042 1.00 83.25 101 ALA A O 1
ATOM 786 N N . LEU A 1 102 ? -1.745 -9.963 21.240 1.00 84.88 102 LEU A N 1
ATOM 787 C CA . LEU A 1 102 ? -0.301 -10.077 21.484 1.00 84.88 102 LEU A CA 1
ATOM 788 C C . LEU A 1 102 ? 0.218 -11.501 21.247 1.00 84.88 102 LEU A C 1
ATOM 790 O O . LEU A 1 102 ? 1.254 -11.670 20.606 1.00 84.88 102 LEU A O 1
ATOM 794 N N . ALA A 1 103 ? -0.504 -12.516 21.727 1.00 86.38 103 ALA A N 1
ATOM 795 C CA . ALA A 1 103 ? -0.132 -13.920 21.566 1.00 86.38 103 ALA A CA 1
ATOM 796 C C . ALA A 1 103 ? -0.101 -14.354 20.092 1.00 86.38 103 ALA A C 1
ATOM 798 O O . ALA A 1 103 ? 0.751 -15.151 19.711 1.00 86.38 103 ALA A O 1
ATOM 799 N N . LEU A 1 104 ? -0.993 -13.805 19.262 1.00 86.25 104 LEU A N 1
ATOM 800 C CA . LEU A 1 104 ? -0.993 -14.027 17.815 1.00 86.25 104 LEU A CA 1
ATOM 801 C C . LEU A 1 104 ? 0.087 -13.196 17.101 1.00 86.25 104 LEU A C 1
ATOM 803 O O . LEU A 1 104 ? 0.739 -13.693 16.185 1.00 86.25 104 LEU A O 1
ATOM 807 N N . TYR A 1 105 ? 0.316 -11.951 17.533 1.00 79.88 105 TYR A N 1
ATOM 808 C CA . TYR A 1 105 ? 1.274 -11.042 16.897 1.00 79.88 105 TYR A CA 1
ATOM 809 C C . TYR A 1 105 ? 2.739 -11.419 17.149 1.00 79.88 105 TYR A C 1
ATOM 811 O O . TYR A 1 105 ? 3.555 -11.288 16.246 1.00 79.88 105 TYR A O 1
ATOM 819 N N . LEU A 1 106 ? 3.110 -11.883 18.344 1.00 84.81 106 LEU A N 1
ATOM 820 C CA . LEU A 1 106 ? 4.510 -12.194 18.665 1.00 84.81 106 LEU A CA 1
ATOM 821 C C . LEU A 1 106 ? 5.160 -13.273 17.768 1.00 84.81 106 LEU A C 1
ATOM 823 O O . LEU A 1 106 ? 6.291 -13.046 17.343 1.00 84.81 106 LEU A O 1
ATOM 827 N N . PRO A 1 107 ? 4.510 -14.414 17.454 1.00 82.75 107 PRO A N 1
ATOM 828 C CA . PRO A 1 107 ? 5.105 -15.435 16.588 1.00 82.75 107 PRO A CA 1
ATOM 829 C C . PRO A 1 107 ? 5.035 -15.105 15.088 1.00 82.75 107 PRO A C 1
ATOM 831 O O . PRO A 1 107 ? 5.856 -15.609 14.329 1.00 82.75 107 PRO A O 1
ATOM 834 N N . GLN A 1 108 ? 4.052 -14.312 14.642 1.00 79.38 108 GLN A N 1
ATOM 835 C CA . GLN A 1 108 ? 3.781 -14.069 13.210 1.00 79.38 108 GLN A CA 1
ATOM 836 C C . GLN A 1 108 ? 4.183 -12.667 12.739 1.00 79.38 108 GLN A C 1
ATOM 838 O O . GLN A 1 108 ? 4.383 -12.436 11.548 1.00 79.38 108 GLN A O 1
ATOM 843 N N . GLY A 1 109 ? 4.271 -11.716 13.660 1.00 75.81 109 GLY A N 1
ATOM 844 C CA . GLY A 1 109 ? 4.606 -10.329 13.391 1.00 75.81 109 GLY A CA 1
ATOM 845 C C . GLY A 1 109 ? 6.108 -10.076 13.411 1.00 75.81 109 GLY A C 1
ATOM 846 O O . GLY A 1 109 ? 6.916 -10.902 13.825 1.00 75.81 109 GLY A O 1
ATOM 847 N N . ALA A 1 110 ? 6.482 -8.871 12.993 1.00 76.94 110 ALA A N 1
ATOM 848 C CA . ALA A 1 110 ? 7.860 -8.406 13.012 1.00 76.94 110 ALA A CA 1
ATOM 849 C C . ALA A 1 110 ? 8.011 -7.237 14.003 1.00 76.94 110 ALA A C 1
ATOM 851 O O . ALA A 1 110 ? 8.094 -6.078 13.593 1.00 76.94 110 ALA A O 1
ATOM 852 N N . PRO A 1 111 ? 8.038 -7.506 15.324 1.00 72.25 111 PRO A N 1
ATOM 853 C CA . PRO A 1 111 ? 8.098 -6.466 16.357 1.00 72.25 111 PRO A CA 1
ATOM 854 C C . PRO A 1 111 ? 9.364 -5.602 16.290 1.00 72.25 111 PRO A C 1
ATOM 856 O O . PRO A 1 111 ? 9.365 -4.475 16.785 1.00 72.25 111 PRO A O 1
ATOM 859 N N . LEU A 1 112 ? 10.429 -6.128 15.681 1.00 75.00 112 LEU A N 1
ATOM 860 C CA . LEU A 1 112 ? 11.719 -5.463 15.524 1.00 75.00 112 LEU A CA 1
ATOM 861 C C . LEU A 1 112 ? 11.942 -4.917 14.107 1.00 75.00 112 LEU A C 1
ATOM 863 O O . LEU A 1 112 ? 13.062 -4.510 13.804 1.00 75.00 112 LEU A O 1
ATOM 867 N N . LEU A 1 113 ? 10.926 -4.906 13.231 1.00 75.12 113 LEU A N 1
ATOM 868 C CA . LEU A 1 113 ? 11.122 -4.380 11.884 1.00 75.12 113 LEU A CA 1
ATOM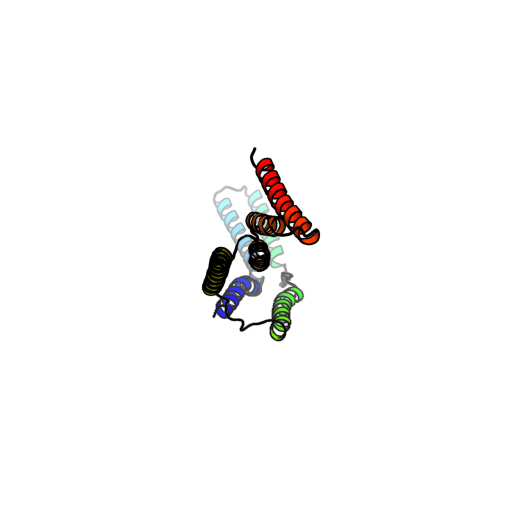 869 C C . LEU A 1 113 ? 11.483 -2.884 11.980 1.00 75.12 113 LEU A C 1
ATOM 871 O O . LEU A 1 113 ? 10.685 -2.097 12.502 1.00 75.12 113 LEU A O 1
ATOM 875 N N . PRO A 1 114 ? 12.677 -2.472 11.521 1.00 68.00 114 PRO A N 1
ATOM 876 C CA . PRO A 1 114 ? 13.058 -1.073 11.558 1.00 68.00 114 PRO A CA 1
ATOM 877 C C . PRO A 1 114 ? 12.123 -0.273 10.651 1.00 68.00 114 PRO A C 1
ATOM 879 O O . PRO A 1 114 ? 11.694 -0.746 9.596 1.00 68.00 114 PRO A O 1
ATOM 882 N N . ALA A 1 115 ? 11.804 0.956 11.062 1.00 68.00 115 ALA A N 1
ATOM 883 C CA . ALA A 1 115 ? 11.022 1.861 10.234 1.00 68.00 115 ALA A CA 1
ATOM 884 C C . ALA A 1 115 ? 11.743 2.039 8.892 1.00 68.00 115 ALA A C 1
ATOM 886 O O . ALA A 1 115 ? 12.879 2.502 8.865 1.00 68.00 115 ALA A O 1
ATOM 887 N N . ALA A 1 116 ? 11.101 1.650 7.789 1.00 69.94 116 ALA A N 1
ATOM 888 C CA . ALA A 1 116 ? 11.658 1.827 6.457 1.00 69.94 116 ALA A CA 1
ATOM 889 C C . ALA A 1 116 ? 11.505 3.306 6.055 1.00 69.94 116 ALA A C 1
ATOM 891 O O . ALA A 1 116 ? 10.389 3.720 5.724 1.00 69.94 116 ALA A O 1
ATOM 892 N N . PRO A 1 117 ? 12.572 4.127 6.105 1.00 75.31 117 PRO A N 1
ATOM 893 C CA . PRO A 1 117 ? 12.440 5.560 5.902 1.00 75.31 117 PRO A CA 1
ATOM 894 C C . PRO A 1 117 ? 12.126 5.841 4.429 1.00 75.31 117 PRO A C 1
ATOM 896 O O . PRO A 1 117 ? 12.594 5.140 3.530 1.00 75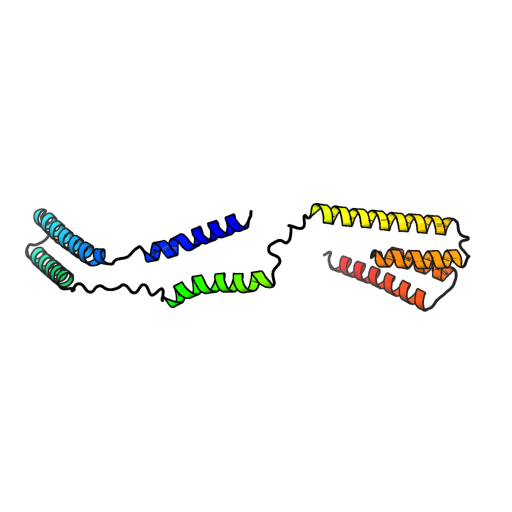.31 117 PRO A O 1
ATOM 899 N N . LEU A 1 118 ? 11.334 6.878 4.162 1.00 75.81 118 LEU A N 1
ATOM 900 C CA . LEU A 1 118 ? 10.937 7.232 2.796 1.00 75.81 118 LEU A CA 1
ATOM 901 C C . LEU A 1 118 ? 12.120 7.769 1.968 1.00 75.81 118 LEU A C 1
ATOM 903 O O . LEU A 1 118 ? 12.231 7.475 0.781 1.00 75.81 118 LEU A O 1
ATOM 907 N N . ALA A 1 119 ? 13.036 8.501 2.607 1.00 77.94 119 ALA A N 1
ATOM 908 C CA . ALA A 1 119 ? 14.198 9.118 1.967 1.00 77.94 119 ALA A CA 1
ATOM 909 C C . ALA A 1 119 ? 15.096 8.139 1.169 1.00 77.94 119 ALA A C 1
ATOM 911 O O . ALA A 1 119 ? 15.306 8.393 -0.018 1.00 77.94 119 ALA A O 1
ATOM 912 N N . PRO A 1 120 ? 15.579 7.006 1.723 1.00 82.69 120 PRO A N 1
ATOM 913 C CA . PRO A 1 120 ? 16.395 6.055 0.964 1.00 82.69 120 PRO A CA 1
ATOM 914 C C . PRO A 1 120 ? 15.631 5.403 -0.196 1.00 82.69 120 PRO A C 1
ATOM 916 O O . PRO A 1 120 ? 16.238 5.066 -1.207 1.00 82.69 120 PRO A O 1
ATOM 919 N N . ARG A 1 121 ? 14.299 5.267 -0.106 1.00 81.75 121 ARG A N 1
ATOM 920 C CA . ARG A 1 121 ? 13.481 4.733 -1.210 1.00 81.75 121 ARG A CA 1
ATOM 921 C C . ARG A 1 121 ? 13.424 5.699 -2.390 1.00 81.75 121 ARG A C 1
ATOM 923 O O . ARG A 1 121 ? 13.565 5.271 -3.530 1.00 81.75 121 ARG A O 1
ATOM 930 N N . ILE A 1 122 ? 13.252 6.992 -2.114 1.00 86.56 122 ILE A N 1
ATOM 931 C CA . ILE A 1 122 ? 13.258 8.034 -3.148 1.00 86.56 122 ILE A CA 1
ATOM 932 C C . ILE A 1 122 ? 14.644 8.124 -3.796 1.00 86.56 122 ILE A C 1
ATOM 934 O O . ILE A 1 122 ? 14.732 8.164 -5.018 1.00 86.56 122 ILE A O 1
ATOM 938 N N . GLN A 1 123 ? 15.720 8.093 -3.004 1.00 87.12 123 GLN A N 1
ATOM 939 C CA . GLN A 1 123 ? 17.088 8.118 -3.533 1.00 87.12 123 GLN A CA 1
ATOM 940 C C . GLN A 1 123 ? 17.388 6.902 -4.417 1.00 87.12 123 GLN A C 1
ATOM 942 O O . GLN A 1 123 ? 17.944 7.064 -5.500 1.00 87.12 123 GLN A O 1
ATOM 947 N N . ALA A 1 124 ? 16.977 5.700 -4.002 1.00 87.56 124 ALA A N 1
ATOM 948 C CA . ALA A 1 124 ? 17.132 4.495 -4.813 1.00 87.56 124 ALA A CA 1
ATOM 949 C C . ALA A 1 124 ? 16.340 4.582 -6.130 1.00 87.56 124 ALA A C 1
ATOM 951 O O . ALA A 1 124 ? 16.877 4.267 -7.189 1.00 87.56 124 ALA A O 1
ATOM 952 N N . ALA A 1 125 ? 15.095 5.070 -6.087 1.00 86.56 125 ALA A N 1
ATOM 953 C CA . ALA A 1 125 ? 14.283 5.268 -7.288 1.00 86.56 125 ALA A CA 1
ATOM 954 C C . ALA A 1 125 ? 14.898 6.310 -8.242 1.00 86.56 125 ALA A C 1
ATOM 956 O O . ALA A 1 125 ? 14.946 6.090 -9.449 1.00 86.56 125 ALA A O 1
ATOM 957 N N . GLN A 1 126 ? 15.419 7.421 -7.711 1.00 88.69 126 GLN A N 1
ATOM 958 C CA . GLN A 1 126 ? 16.105 8.442 -8.507 1.00 88.69 126 GLN A CA 1
ATOM 959 C C . GLN A 1 126 ? 17.400 7.910 -9.128 1.00 88.69 126 GLN A C 1
ATOM 961 O O . GLN A 1 126 ? 17.654 8.152 -10.306 1.00 88.69 126 GLN A O 1
ATOM 966 N N . ALA A 1 127 ? 18.202 7.160 -8.368 1.00 91.12 127 ALA A N 1
ATOM 967 C CA . ALA A 1 127 ? 19.418 6.536 -8.881 1.00 91.12 127 ALA A CA 1
ATOM 968 C C . ALA A 1 127 ? 19.109 5.570 -10.034 1.00 91.12 127 ALA A C 1
ATOM 970 O O . ALA A 1 127 ? 19.793 5.610 -11.056 1.00 91.12 127 ALA A O 1
ATOM 971 N N . GLN A 1 128 ? 18.044 4.773 -9.904 1.00 89.69 128 GLN A N 1
ATOM 972 C CA . GLN A 1 128 ? 17.587 3.878 -10.966 1.00 89.69 128 GLN A CA 1
ATOM 973 C C . GLN A 1 128 ? 17.181 4.655 -12.227 1.00 89.69 128 GLN A C 1
ATOM 975 O O . GLN A 1 128 ? 17.691 4.374 -13.307 1.00 89.69 128 GLN A O 1
ATOM 980 N N . MET A 1 129 ? 16.362 5.705 -12.089 1.00 87.69 129 MET A N 1
ATOM 981 C CA . MET A 1 129 ? 15.955 6.544 -13.227 1.00 87.69 129 MET A CA 1
ATOM 982 C C . MET A 1 129 ? 17.151 7.168 -13.964 1.00 87.69 129 MET A C 1
ATOM 984 O O . MET A 1 129 ? 17.139 7.283 -15.190 1.00 87.69 129 MET A O 1
ATOM 988 N N . MET A 1 130 ? 18.191 7.582 -13.233 1.00 90.12 130 MET A N 1
ATOM 989 C CA . MET A 1 130 ? 19.406 8.135 -13.840 1.00 90.12 130 MET A CA 1
ATOM 990 C C . MET A 1 130 ? 20.202 7.074 -14.606 1.00 90.12 130 MET A C 1
ATOM 992 O O . MET A 1 130 ? 20.716 7.369 -15.686 1.00 90.12 130 MET A O 1
ATOM 996 N N . GLN A 1 131 ? 20.281 5.847 -14.084 1.00 90.88 131 GLN A N 1
ATOM 997 C CA . GLN A 1 131 ? 20.923 4.726 -14.775 1.00 90.88 131 GLN A CA 1
ATOM 998 C C . GLN A 1 131 ? 20.178 4.354 -16.060 1.00 90.88 131 GLN A C 1
ATOM 1000 O O . GLN A 1 131 ? 20.812 4.213 -17.108 1.00 90.88 131 GLN A O 1
ATOM 1005 N N . ASP A 1 132 ? 18.848 4.276 -16.007 1.00 89.25 132 ASP A N 1
ATOM 1006 C CA . ASP A 1 132 ? 18.019 3.937 -17.167 1.00 89.25 132 ASP A CA 1
ATOM 1007 C C . ASP A 1 132 ? 18.182 4.981 -18.290 1.00 89.25 132 ASP A C 1
ATOM 1009 O O . ASP A 1 132 ? 18.399 4.634 -19.455 1.00 89.25 132 ASP A O 1
ATOM 1013 N N . ARG A 1 133 ? 18.194 6.277 -17.938 1.00 90.38 133 ARG A N 1
ATOM 1014 C CA . ARG A 1 133 ? 18.461 7.373 -18.891 1.00 90.38 133 ARG A CA 1
ATOM 1015 C C . ARG A 1 133 ? 19.873 7.332 -19.470 1.00 90.38 133 ARG A C 1
ATOM 1017 O O . ARG A 1 133 ? 20.052 7.597 -20.658 1.00 90.38 133 ARG A O 1
ATOM 1024 N N . ALA A 1 134 ? 20.876 7.006 -18.657 1.00 93.00 134 ALA A N 1
ATOM 1025 C CA . ALA A 1 134 ? 22.248 6.864 -19.135 1.00 93.00 134 ALA A CA 1
ATOM 1026 C C . ALA A 1 134 ? 22.376 5.699 -20.132 1.00 93.00 134 ALA A C 1
ATOM 1028 O O . ALA A 1 134 ? 23.042 5.839 -21.160 1.00 93.00 134 ALA A O 1
ATOM 1029 N N . MET A 1 135 ? 21.693 4.579 -19.872 1.00 91.00 135 MET A N 1
ATOM 1030 C CA . MET A 1 135 ? 21.659 3.431 -20.779 1.00 91.00 135 MET A CA 1
ATOM 1031 C C . MET A 1 135 ? 20.973 3.776 -22.108 1.00 91.00 135 MET A C 1
ATOM 1033 O O . MET A 1 135 ? 21.514 3.448 -23.166 1.00 91.00 135 MET A O 1
ATOM 1037 N N . LEU A 1 136 ? 19.841 4.491 -22.068 1.00 93.81 136 LEU A N 1
ATOM 1038 C CA . LEU A 1 136 ? 19.174 5.013 -23.267 1.00 93.81 136 LEU A CA 1
ATOM 1039 C C . LEU A 1 136 ? 20.109 5.895 -24.102 1.00 93.81 136 LEU A C 1
ATOM 1041 O O . LEU A 1 136 ? 20.275 5.659 -25.300 1.00 93.81 136 LEU A O 1
ATOM 1045 N N . ALA A 1 137 ? 20.765 6.873 -23.473 1.00 93.94 137 ALA A N 1
ATOM 1046 C CA . ALA A 1 137 ? 21.673 7.789 -24.160 1.00 93.94 137 ALA A CA 1
ATOM 1047 C C . ALA A 1 137 ? 22.873 7.054 -24.785 1.00 93.94 137 ALA A C 1
ATOM 1049 O O . ALA A 1 137 ? 23.255 7.322 -25.929 1.00 93.94 137 ALA A O 1
ATOM 1050 N N . MET A 1 138 ? 23.447 6.085 -24.065 1.00 93.25 138 MET A N 1
ATOM 1051 C CA . MET A 1 138 ? 24.540 5.254 -24.571 1.00 93.25 138 MET A CA 1
ATOM 1052 C C . MET A 1 138 ? 24.098 4.427 -25.783 1.00 93.25 138 MET A C 1
ATOM 1054 O O . MET A 1 138 ? 24.828 4.348 -26.774 1.00 93.25 138 MET A O 1
ATOM 1058 N N . LEU A 1 139 ? 22.901 3.838 -25.730 1.00 93.88 139 LEU A N 1
ATOM 1059 C CA . LEU A 1 139 ? 22.353 3.053 -26.830 1.00 93.88 139 LEU A CA 1
ATOM 1060 C C . LEU A 1 139 ? 22.082 3.927 -28.061 1.00 93.88 139 LEU A C 1
ATOM 1062 O O . LEU A 1 139 ? 22.495 3.561 -29.158 1.00 93.88 139 LEU A O 1
ATOM 1066 N N . GLN A 1 140 ? 21.474 5.101 -27.887 1.00 93.50 140 GLN A N 1
ATOM 1067 C CA . GLN A 1 140 ? 21.242 6.055 -28.977 1.00 93.50 140 GLN A CA 1
ATOM 1068 C C . GLN A 1 140 ? 22.554 6.518 -29.621 1.00 93.50 140 GLN A C 1
ATOM 1070 O O . GLN A 1 140 ? 22.675 6.510 -30.847 1.00 93.50 140 GLN A O 1
ATOM 1075 N N . THR A 1 141 ? 23.563 6.841 -28.807 1.00 94.88 141 THR A N 1
ATOM 1076 C CA . THR A 1 141 ? 24.898 7.227 -29.295 1.00 94.88 141 THR A CA 1
ATOM 1077 C C . THR A 1 141 ? 25.534 6.099 -30.099 1.00 94.88 141 THR A C 1
ATOM 1079 O O . THR A 1 141 ? 26.083 6.333 -31.172 1.00 94.88 141 THR A O 1
ATOM 1082 N N . LYS A 1 142 ? 25.423 4.857 -29.615 1.00 92.69 142 LYS A N 1
ATOM 1083 C CA . LYS A 1 142 ? 25.959 3.689 -30.317 1.00 92.69 142 LYS A CA 1
ATOM 1084 C C . LYS A 1 142 ? 25.220 3.403 -31.621 1.00 92.69 142 LYS A C 1
ATOM 1086 O O . LYS A 1 142 ? 25.853 2.998 -32.580 1.00 92.69 142 LYS A O 1
ATOM 1091 N N . ILE A 1 143 ? 23.906 3.613 -31.682 1.00 93.31 143 ILE A N 1
ATOM 1092 C CA . ILE A 1 143 ? 23.144 3.460 -32.931 1.00 93.31 143 ILE A CA 1
ATOM 1093 C C . ILE A 1 143 ? 23.564 4.524 -33.950 1.00 93.31 143 ILE A C 1
ATOM 1095 O O . ILE A 1 143 ? 23.687 4.212 -35.129 1.00 93.31 143 ILE A O 1
ATOM 1099 N N . ALA A 1 144 ? 23.830 5.755 -33.503 1.00 92.19 144 ALA A N 1
ATOM 1100 C CA . ALA A 1 144 ? 24.230 6.857 -34.375 1.00 92.19 144 ALA A CA 1
ATOM 1101 C C . ALA A 1 144 ? 25.590 6.646 -35.068 1.00 92.19 144 ALA A C 1
ATOM 1103 O O . ALA A 1 144 ? 25.844 7.274 -36.093 1.00 92.19 144 ALA A O 1
ATOM 1104 N N . THR A 1 145 ? 26.457 5.774 -34.541 1.00 93.50 145 THR A N 1
ATOM 1105 C CA . THR A 1 145 ? 27.742 5.431 -35.176 1.00 93.50 145 THR A CA 1
ATOM 1106 C C . THR A 1 145 ? 27.649 4.262 -36.158 1.00 93.50 145 THR A C 1
ATOM 1108 O O . THR A 1 145 ? 28.623 3.979 -36.856 1.00 93.50 145 THR A O 1
ATOM 1111 N N . LEU A 1 146 ? 26.508 3.571 -36.220 1.00 91.75 146 LEU A N 1
ATOM 1112 C CA . LEU A 1 146 ? 26.279 2.461 -37.142 1.00 91.75 146 LEU A CA 1
ATOM 1113 C C . LEU A 1 146 ? 25.759 2.973 -38.487 1.00 91.75 146 LEU A C 1
ATOM 1115 O O . LEU A 1 146 ? 25.095 4.004 -38.565 1.00 91.75 146 LEU A O 1
ATOM 1119 N N . ASP A 1 147 ? 26.003 2.206 -39.551 1.00 89.94 147 ASP A N 1
ATOM 1120 C CA . ASP A 1 147 ? 25.369 2.464 -40.844 1.00 89.94 147 ASP A CA 1
ATOM 1121 C C . ASP A 1 147 ? 23.836 2.332 -40.697 1.00 89.94 147 ASP A C 1
ATOM 1123 O O . ASP A 1 147 ? 23.368 1.259 -40.286 1.00 89.94 147 ASP A O 1
ATOM 1127 N N . PRO A 1 148 ? 23.049 3.373 -41.047 1.00 85.88 148 PRO A N 1
ATOM 1128 C CA . PRO A 1 148 ? 21.592 3.384 -40.920 1.00 85.88 148 PRO A CA 1
ATOM 1129 C C . PRO A 1 148 ? 20.865 2.218 -41.596 1.00 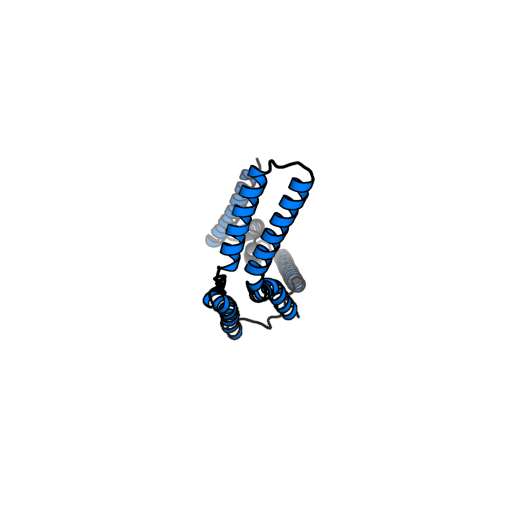85.88 148 PRO A C 1
ATOM 1131 O O . PRO A 1 148 ? 19.745 1.903 -41.199 1.00 85.88 148 PRO A O 1
ATOM 1134 N N . LYS A 1 149 ? 21.462 1.579 -42.611 1.00 87.81 149 LYS A N 1
ATOM 1135 C CA . LYS A 1 149 ? 20.854 0.438 -43.325 1.00 87.81 149 LYS A CA 1
ATOM 1136 C C . LYS A 1 149 ? 21.396 -0.922 -42.884 1.00 87.81 149 LYS A C 1
ATOM 1138 O O . LYS A 1 149 ? 20.995 -1.946 -43.433 1.00 87.81 149 LYS A O 1
ATOM 1143 N N . SER A 1 150 ? 22.296 -0.950 -41.904 1.00 92.25 150 SER A N 1
ATOM 1144 C CA . SER A 1 150 ? 22.896 -2.191 -41.421 1.00 92.25 150 SER A CA 1
ATOM 1145 C C . SER A 1 150 ? 21.947 -3.010 -40.544 1.00 92.25 150 SER A C 1
ATOM 1147 O O . SER A 1 150 ? 21.105 -2.490 -39.804 1.00 92.25 150 SER A O 1
ATOM 1149 N N . ASP A 1 151 ? 22.162 -4.325 -40.539 1.00 91.44 151 ASP A N 1
ATOM 1150 C CA . ASP A 1 151 ? 21.469 -5.243 -39.632 1.00 91.44 151 ASP A CA 1
ATOM 1151 C C . ASP A 1 151 ? 21.735 -4.929 -38.151 1.00 91.44 151 ASP A C 1
ATOM 1153 O O . ASP A 1 151 ? 20.870 -5.168 -37.304 1.00 91.44 151 ASP A O 1
ATOM 1157 N N . GLN A 1 152 ? 22.901 -4.358 -37.836 1.00 92.44 152 GLN A N 1
ATOM 1158 C CA . GLN A 1 152 ? 23.257 -3.934 -36.482 1.00 92.44 152 GLN A CA 1
ATOM 1159 C C . GLN A 1 152 ? 22.450 -2.708 -36.045 1.00 92.44 152 GLN A C 1
ATOM 1161 O O . GLN A 1 152 ? 21.929 -2.697 -34.929 1.00 92.44 152 GLN A O 1
ATOM 1166 N N . ALA A 1 153 ? 22.274 -1.713 -36.924 1.00 93.00 153 ALA A N 1
ATOM 1167 C CA . ALA A 1 153 ? 21.416 -0.561 -36.643 1.00 93.00 153 ALA A CA 1
ATOM 1168 C C . ALA A 1 153 ? 19.966 -1.002 -36.403 1.00 93.00 153 ALA A C 1
ATOM 1170 O O . ALA A 1 153 ? 19.334 -0.558 -35.444 1.00 93.00 153 ALA A O 1
ATOM 1171 N N . ARG A 1 154 ? 19.468 -1.967 -37.191 1.00 94.56 154 ARG A N 1
ATOM 1172 C CA . ARG A 1 154 ? 18.141 -2.565 -36.978 1.00 94.56 154 ARG A CA 1
ATOM 1173 C C . ARG A 1 154 ? 17.997 -3.187 -35.592 1.00 94.56 154 ARG A C 1
ATOM 1175 O O . ARG A 1 154 ? 17.013 -2.924 -34.906 1.00 94.56 154 ARG A O 1
ATOM 1182 N N . GLN A 1 155 ? 18.959 -4.010 -35.173 1.00 94.88 155 GLN A N 1
ATOM 1183 C CA . GLN A 1 155 ? 18.950 -4.611 -33.834 1.00 94.88 155 GLN A CA 1
ATOM 1184 C C . GLN A 1 155 ? 19.011 -3.541 -32.739 1.00 94.88 155 GLN A C 1
ATOM 1186 O O . GLN A 1 155 ? 18.288 -3.643 -31.750 1.00 94.88 155 GLN A O 1
ATOM 1191 N N . GLY A 1 156 ? 19.807 -2.491 -32.944 1.00 94.50 156 GLY A N 1
ATOM 1192 C CA . GLY A 1 156 ? 19.871 -1.343 -32.046 1.00 94.50 156 GLY A CA 1
ATOM 1193 C C . GLY A 1 156 ? 18.515 -0.656 -31.871 1.00 94.50 156 GLY A C 1
ATOM 1194 O O . GLY A 1 156 ? 18.088 -0.437 -30.742 1.00 94.50 156 GLY A O 1
ATOM 1195 N N . TYR A 1 157 ? 17.792 -0.398 -32.962 1.00 96.00 157 TYR A N 1
ATOM 1196 C CA . TYR A 1 157 ? 16.447 0.182 -32.909 1.00 96.00 157 TYR A CA 1
ATOM 1197 C C . TYR A 1 157 ? 15.409 -0.736 -32.242 1.00 96.00 157 TYR A C 1
ATOM 1199 O O . TYR A 1 157 ? 14.545 -0.247 -31.517 1.00 96.00 157 TYR A O 1
ATOM 1207 N N . ILE A 1 158 ? 15.512 -2.060 -32.413 1.00 96.31 158 ILE A N 1
ATOM 1208 C CA . ILE A 1 158 ? 14.656 -3.020 -31.692 1.00 96.31 158 ILE A CA 1
ATOM 1209 C C . ILE A 1 158 ? 14.912 -2.944 -30.183 1.00 96.31 158 ILE A C 1
ATOM 1211 O O . ILE A 1 158 ? 13.964 -2.872 -29.401 1.00 96.31 158 ILE A O 1
ATOM 1215 N N . LEU A 1 159 ? 16.184 -2.938 -29.772 1.00 95.88 159 LEU A N 1
ATOM 1216 C CA . LEU A 1 159 ? 16.568 -2.829 -28.363 1.00 95.88 159 LEU A CA 1
ATOM 1217 C C . LEU A 1 159 ? 16.140 -1.491 -27.759 1.00 95.88 159 LEU A C 1
ATOM 1219 O O . LEU A 1 159 ? 15.634 -1.475 -26.640 1.00 95.88 159 LEU A O 1
ATOM 1223 N N . LEU A 1 160 ? 16.296 -0.398 -28.510 1.00 95.88 160 LEU A N 1
ATOM 1224 C CA . LEU A 1 160 ? 15.851 0.928 -28.094 1.00 95.88 160 LEU A CA 1
ATOM 1225 C C . LEU A 1 160 ? 14.343 0.930 -27.850 1.00 95.88 160 LEU A C 1
ATOM 1227 O O . LEU A 1 160 ? 13.911 1.320 -26.773 1.00 95.88 160 LEU A O 1
ATOM 1231 N N . GLY A 1 161 ? 13.553 0.411 -28.793 1.00 95.69 161 GLY A N 1
ATOM 1232 C CA . GLY A 1 161 ? 12.103 0.354 -28.625 1.00 95.69 161 GLY A CA 1
ATOM 1233 C C . GLY A 1 161 ? 11.665 -0.523 -27.450 1.00 95.69 161 GLY A C 1
ATOM 1234 O O . GLY A 1 161 ? 10.744 -0.162 -26.726 1.00 95.69 161 GLY A O 1
ATOM 1235 N N . ASN A 1 162 ? 12.363 -1.633 -27.192 1.00 94.88 162 ASN A N 1
ATOM 1236 C CA . ASN A 1 162 ? 12.083 -2.481 -26.029 1.00 94.88 162 ASN A CA 1
ATOM 1237 C C . ASN A 1 162 ? 12.394 -1.772 -24.704 1.00 94.88 162 ASN A C 1
ATOM 1239 O O . ASN A 1 162 ? 11.648 -1.925 -23.739 1.00 94.88 162 ASN A O 1
ATOM 1243 N N . LEU A 1 163 ? 13.490 -1.012 -24.648 1.00 94.31 163 LEU A N 1
ATOM 1244 C CA . LEU A 1 163 ? 13.865 -0.253 -23.458 1.00 94.31 163 LEU A CA 1
ATOM 1245 C C . LEU A 1 163 ? 12.865 0.879 -23.189 1.00 94.31 163 LEU A C 1
ATOM 1247 O O . LEU A 1 163 ? 12.368 0.984 -22.073 1.00 94.31 163 LEU A O 1
ATOM 1251 N N . GLU A 1 164 ? 12.500 1.650 -24.214 1.00 94.50 164 GLU A N 1
ATOM 1252 C CA . GLU A 1 164 ? 11.483 2.708 -24.107 1.00 94.50 164 GLU A CA 1
ATOM 1253 C C . GLU A 1 164 ? 10.114 2.141 -23.687 1.00 94.50 164 GLU A C 1
ATOM 1255 O O . GLU A 1 164 ? 9.458 2.676 -22.792 1.00 94.50 164 GLU A O 1
ATOM 1260 N N . ALA A 1 165 ? 9.714 0.988 -24.238 1.00 93.75 165 ALA A N 1
ATOM 1261 C CA . ALA A 1 165 ? 8.476 0.312 -23.848 1.00 93.75 165 ALA A CA 1
ATOM 1262 C C . ALA A 1 165 ? 8.491 -0.133 -22.376 1.00 93.75 165 ALA A C 1
ATOM 1264 O O . ALA A 1 165 ? 7.486 0.015 -21.681 1.00 93.75 165 ALA A O 1
ATOM 1265 N N . ASN A 1 166 ? 9.627 -0.644 -21.886 1.00 92.25 166 ASN A N 1
ATOM 1266 C CA . ASN A 1 166 ? 9.792 -1.025 -20.479 1.00 92.25 166 ASN A CA 1
ATOM 1267 C C . ASN A 1 166 ? 9.735 0.185 -19.536 1.00 92.25 166 ASN A C 1
ATOM 1269 O O . ASN A 1 166 ? 9.282 0.052 -18.401 1.00 92.25 166 ASN A O 1
ATOM 1273 N N . LEU A 1 167 ? 10.163 1.357 -20.009 1.00 91.62 167 LEU A N 1
ATOM 1274 C CA . LEU A 1 167 ? 10.067 2.624 -19.280 1.00 91.62 167 LEU A CA 1
ATOM 1275 C C . LEU A 1 167 ? 8.669 3.258 -19.363 1.00 91.62 167 LEU A C 1
ATOM 1277 O O . LEU A 1 167 ? 8.406 4.260 -18.700 1.00 91.62 167 LEU A O 1
ATOM 1281 N N . GLY A 1 168 ? 7.755 2.652 -20.126 1.00 91.94 168 GLY A N 1
ATOM 1282 C CA . GLY A 1 168 ? 6.378 3.108 -20.290 1.00 91.94 168 GLY A CA 1
ATOM 1283 C C . GLY A 1 168 ? 6.190 4.166 -21.377 1.00 91.94 168 GLY A C 1
ATOM 1284 O O . GLY A 1 168 ? 5.067 4.646 -21.552 1.00 91.94 168 GLY A O 1
ATOM 1285 N N . ASP A 1 169 ? 7.234 4.509 -22.136 1.00 94.31 169 ASP A N 1
ATOM 1286 C CA . ASP A 1 169 ? 7.128 5.437 -23.262 1.00 94.31 169 ASP A CA 1
ATOM 1287 C C . ASP A 1 169 ? 6.706 4.691 -24.536 1.00 94.31 169 ASP A C 1
ATOM 1289 O O . ASP A 1 169 ? 7.506 4.274 -25.378 1.00 94.31 169 ASP A O 1
ATOM 1293 N N . ALA A 1 170 ? 5.393 4.502 -24.671 1.00 94.56 170 ALA A N 1
ATOM 1294 C CA . ALA A 1 170 ? 4.809 3.824 -25.824 1.00 94.56 170 ALA A CA 1
ATOM 1295 C C . ALA A 1 170 ? 5.024 4.589 -27.146 1.00 94.56 170 ALA A C 1
ATOM 1297 O O . ALA A 1 170 ? 5.047 3.965 -28.208 1.00 94.56 170 ALA A O 1
ATOM 1298 N N . MET A 1 171 ? 5.186 5.917 -27.110 1.00 95.50 171 MET A N 1
ATOM 1299 C CA . MET A 1 171 ? 5.394 6.712 -28.322 1.00 95.50 171 MET A CA 1
ATOM 1300 C C . MET A 1 171 ? 6.823 6.525 -28.838 1.00 95.50 171 MET A C 1
ATOM 1302 O O . MET A 1 171 ? 7.005 6.130 -29.992 1.00 95.50 171 MET A O 1
ATOM 1306 N N . ALA A 1 172 ? 7.823 6.705 -27.970 1.00 95.38 172 ALA A N 1
ATOM 1307 C CA . ALA A 1 172 ? 9.225 6.496 -28.325 1.00 95.38 172 ALA A CA 1
ATOM 1308 C C . ALA A 1 172 ? 9.500 5.041 -28.748 1.00 95.38 172 ALA A C 1
ATOM 1310 O O . ALA A 1 172 ? 10.237 4.796 -29.710 1.00 95.38 172 ALA A O 1
ATOM 1311 N N . ALA A 1 173 ? 8.852 4.071 -28.090 1.00 96.69 173 ALA A N 1
ATOM 1312 C CA . ALA A 1 173 ? 8.941 2.663 -28.466 1.00 96.69 173 ALA A CA 1
ATOM 1313 C C . ALA A 1 173 ? 8.442 2.397 -29.894 1.00 96.69 173 ALA A C 1
ATOM 1315 O O . ALA A 1 173 ? 9.127 1.734 -30.680 1.00 96.69 173 ALA A O 1
ATOM 1316 N N . ALA A 1 174 ? 7.273 2.942 -30.248 1.00 96.56 174 ALA A N 1
ATOM 1317 C CA . ALA A 1 174 ? 6.711 2.805 -31.586 1.00 96.56 174 ALA A CA 1
ATOM 1318 C C . ALA A 1 174 ? 7.623 3.423 -32.656 1.00 96.56 174 ALA A C 1
ATOM 1320 O O . ALA A 1 174 ? 7.869 2.796 -33.687 1.00 96.56 174 ALA A O 1
ATOM 1321 N N . ASP A 1 175 ? 8.175 4.609 -32.401 1.00 96.38 175 ASP A N 1
ATOM 1322 C CA . ASP A 1 175 ? 9.080 5.277 -33.340 1.00 96.38 175 ASP A CA 1
ATOM 1323 C C . ASP A 1 175 ? 10.363 4.469 -33.577 1.00 96.38 175 ASP A C 1
ATOM 1325 O O . ASP A 1 175 ? 10.809 4.309 -34.720 1.00 96.38 175 ASP A O 1
ATOM 1329 N N . ALA A 1 176 ? 10.952 3.916 -32.514 1.00 96.06 176 ALA A N 1
ATOM 1330 C CA . ALA A 1 176 ? 12.144 3.082 -32.615 1.00 96.06 176 ALA A CA 1
ATOM 1331 C C . ALA A 1 176 ? 11.872 1.786 -33.400 1.00 96.06 176 ALA A C 1
ATOM 1333 O O . ALA A 1 176 ? 12.624 1.451 -34.320 1.00 96.06 176 ALA A O 1
ATOM 1334 N N . TRP A 1 177 ? 10.771 1.084 -33.116 1.00 97.25 177 TRP A N 1
ATOM 1335 C CA . TRP A 1 177 ? 10.391 -0.110 -33.878 1.00 97.25 177 TRP A CA 1
ATOM 1336 C C . TRP A 1 177 ? 10.053 0.204 -35.341 1.00 97.25 177 TRP A C 1
ATOM 1338 O O . TRP A 1 177 ? 10.443 -0.564 -36.223 1.00 97.25 177 TRP A O 1
ATOM 1348 N N . GLY A 1 178 ? 9.438 1.356 -35.622 1.00 95.81 178 GLY A N 1
ATOM 1349 C CA . GLY A 1 178 ? 9.196 1.832 -36.986 1.00 95.81 178 GLY A CA 1
ATOM 1350 C C . GLY A 1 178 ? 10.493 2.015 -37.784 1.00 95.81 178 GLY A C 1
ATOM 1351 O O . GLY A 1 178 ? 10.591 1.572 -38.932 1.00 95.81 178 GLY A O 1
ATOM 1352 N N . ARG A 1 179 ? 11.543 2.575 -37.164 1.00 95.25 179 ARG A N 1
ATOM 1353 C CA . ARG A 1 179 ? 12.879 2.685 -37.791 1.00 95.25 179 ARG A CA 1
ATOM 1354 C C . ARG A 1 179 ? 13.507 1.319 -38.068 1.00 95.25 179 ARG A C 1
ATOM 1356 O O . ARG A 1 179 ? 14.105 1.126 -39.123 1.00 95.25 179 ARG A O 1
ATOM 1363 N N . ALA A 1 180 ? 13.342 0.354 -37.165 1.00 96.19 180 ALA A N 1
ATOM 1364 C CA . ALA A 1 180 ? 13.805 -1.013 -37.400 1.00 96.19 180 ALA A CA 1
ATOM 1365 C C . ALA A 1 180 ? 13.061 -1.690 -38.569 1.00 96.19 180 ALA A C 1
ATOM 1367 O O . ALA A 1 180 ? 13.686 -2.362 -39.396 1.00 96.19 180 ALA A O 1
ATOM 1368 N N . LEU A 1 181 ? 11.744 -1.489 -38.670 1.00 96.62 181 LEU A N 1
ATOM 1369 C CA . LEU A 1 181 ? 10.915 -2.027 -39.754 1.00 96.62 181 LEU A CA 1
ATOM 1370 C C . LEU A 1 181 ? 11.255 -1.421 -41.115 1.00 96.62 181 LEU A C 1
ATOM 1372 O O . LEU A 1 181 ? 11.202 -2.134 -42.117 1.00 96.62 181 LEU A O 1
ATOM 1376 N N . ALA A 1 182 ? 11.655 -0.147 -41.147 1.00 95.06 182 ALA A N 1
ATOM 1377 C CA . ALA A 1 182 ? 12.111 0.522 -42.364 1.00 95.06 182 ALA A CA 1
ATOM 1378 C C . ALA A 1 182 ? 13.397 -0.098 -42.944 1.00 95.06 182 ALA A C 1
ATOM 1380 O O . ALA A 1 182 ? 13.595 -0.064 -44.156 1.00 95.06 182 ALA A O 1
ATOM 1381 N N . ILE A 1 183 ? 14.256 -0.685 -42.099 1.00 94.81 183 ILE A N 1
ATOM 1382 C CA . ILE A 1 183 ? 15.456 -1.412 -42.547 1.00 94.81 183 ILE A CA 1
ATOM 1383 C C . ILE A 1 183 ? 15.072 -2.802 -43.062 1.00 94.81 183 ILE A C 1
ATOM 1385 O O . ILE A 1 183 ? 15.486 -3.208 -44.147 1.00 94.81 183 ILE A O 1
ATOM 1389 N N . ARG A 1 184 ? 14.279 -3.549 -42.282 1.00 95.06 184 ARG A N 1
ATOM 1390 C CA . ARG A 1 184 ? 13.734 -4.848 -42.694 1.00 95.06 184 ARG A CA 1
ATOM 1391 C C . ARG A 1 184 ? 12.417 -5.125 -41.987 1.00 95.06 184 ARG A C 1
ATOM 1393 O O . ARG A 1 184 ? 12.380 -5.223 -40.760 1.00 95.06 184 ARG A O 1
ATOM 1400 N N . TYR A 1 185 ? 11.386 -5.363 -42.789 1.00 95.31 185 TYR A N 1
ATOM 1401 C CA . TYR A 1 185 ? 10.057 -5.705 -42.306 1.00 95.31 185 TYR A CA 1
ATOM 1402 C C . TYR A 1 185 ? 10.047 -7.025 -41.519 1.00 95.31 185 TYR A C 1
ATOM 1404 O O . TYR A 1 185 ? 10.648 -8.019 -41.931 1.00 95.31 185 TYR A O 1
ATOM 1412 N N . ASP A 1 186 ? 9.330 -7.026 -40.397 1.00 95.06 186 ASP A N 1
ATOM 1413 C CA . ASP A 1 186 ? 9.042 -8.199 -39.574 1.00 95.06 186 ASP A CA 1
ATOM 1414 C C . ASP A 1 186 ? 7.591 -8.092 -39.062 1.00 95.06 186 ASP A C 1
ATOM 1416 O O . ASP A 1 186 ? 7.274 -7.151 -38.326 1.00 95.06 186 ASP A O 1
ATOM 1420 N N . PRO A 1 187 ? 6.699 -9.040 -39.410 1.00 95.56 187 PRO A N 1
ATOM 1421 C CA . PRO A 1 187 ? 5.303 -9.015 -38.978 1.00 95.56 187 PRO A CA 1
ATOM 1422 C C . PRO A 1 187 ? 5.117 -8.950 -37.457 1.00 95.56 187 PRO A C 1
ATOM 1424 O O . PRO A 1 187 ? 4.168 -8.327 -36.973 1.00 95.56 187 PRO A O 1
ATOM 1427 N N . LYS A 1 188 ? 6.003 -9.590 -36.679 1.00 95.06 188 LYS A N 1
ATOM 1428 C CA . LYS A 1 188 ? 5.906 -9.585 -35.211 1.00 95.06 188 LYS A CA 1
ATOM 1429 C C . LYS A 1 188 ? 6.221 -8.201 -34.657 1.00 95.06 188 LYS A C 1
ATOM 1431 O O . LYS A 1 188 ? 5.496 -7.711 -33.796 1.00 95.06 188 LYS A O 1
ATOM 1436 N N . LEU A 1 189 ? 7.261 -7.566 -35.188 1.00 95.12 189 LEU A N 1
ATOM 1437 C CA . LEU A 1 189 ? 7.680 -6.230 -34.780 1.00 95.12 189 LEU A CA 1
ATOM 1438 C C . LEU A 1 189 ? 6.656 -5.165 -35.202 1.00 95.12 189 LEU A C 1
ATOM 1440 O O . LEU A 1 189 ? 6.320 -4.294 -34.405 1.00 95.12 189 LEU A O 1
ATOM 1444 N N . ALA A 1 190 ? 6.072 -5.296 -36.398 1.00 96.19 190 ALA A N 1
ATOM 1445 C CA . ALA A 1 190 ? 4.990 -4.428 -36.872 1.00 96.19 190 ALA A CA 1
ATOM 1446 C C . ALA A 1 190 ? 3.749 -4.502 -35.971 1.00 96.19 190 ALA A C 1
ATOM 1448 O O . ALA A 1 190 ? 3.103 -3.490 -35.697 1.00 96.19 190 ALA A O 1
ATOM 1449 N N . LYS A 1 191 ? 3.434 -5.693 -35.445 1.00 96.44 191 LYS A N 1
ATOM 1450 C CA . LYS A 1 191 ? 2.363 -5.854 -34.457 1.00 96.44 191 LYS A CA 1
ATOM 1451 C C . LYS A 1 191 ? 2.674 -5.110 -33.153 1.00 96.44 191 LYS A C 1
ATOM 1453 O O . LYS A 1 191 ? 1.773 -4.482 -32.603 1.00 96.44 191 LYS A O 1
ATOM 1458 N N . MET A 1 192 ? 3.916 -5.171 -32.668 1.00 93.69 192 MET A N 1
ATOM 1459 C CA . MET A 1 192 ? 4.340 -4.461 -31.450 1.00 93.69 192 MET A CA 1
ATOM 1460 C C . MET A 1 192 ? 4.256 -2.938 -31.630 1.00 93.69 192 MET A C 1
ATOM 1462 O O . MET A 1 192 ? 3.676 -2.261 -30.783 1.00 93.69 192 MET A O 1
ATOM 1466 N N . GLU A 1 193 ? 4.726 -2.414 -32.764 1.00 96.69 193 GLU A N 1
ATOM 1467 C CA . GLU A 1 193 ? 4.582 -0.998 -33.129 1.00 96.69 193 GLU A CA 1
ATOM 1468 C C . GLU A 1 193 ? 3.114 -0.557 -33.160 1.00 96.69 193 GLU A C 1
ATOM 1470 O O . GLU A 1 193 ? 2.747 0.439 -32.531 1.00 96.69 193 GLU A O 1
ATOM 1475 N N . ALA A 1 194 ? 2.254 -1.312 -33.848 1.00 95.69 194 ALA A N 1
ATOM 1476 C CA . ALA A 1 194 ? 0.833 -0.993 -33.946 1.00 95.69 194 ALA A CA 1
ATOM 1477 C C . ALA A 1 194 ? 0.143 -0.995 -32.571 1.00 95.69 194 ALA A C 1
ATOM 1479 O O . ALA A 1 194 ? -0.671 -0.116 -32.286 1.00 95.69 194 ALA A O 1
ATOM 1480 N N . MET A 1 195 ? 0.491 -1.947 -31.698 1.00 94.38 195 MET A N 1
ATOM 1481 C CA . MET A 1 195 ? -0.020 -1.999 -30.325 1.00 94.38 195 MET A CA 1
ATOM 1482 C C . MET A 1 195 ? 0.405 -0.777 -29.511 1.00 94.38 195 MET A C 1
ATOM 1484 O O . MET A 1 195 ? -0.435 -0.177 -28.843 1.00 94.38 195 MET A O 1
ATOM 1488 N N . ALA A 1 196 ? 1.674 -0.374 -29.590 1.00 94.56 196 ALA A N 1
ATOM 1489 C CA . ALA A 1 196 ? 2.154 0.811 -28.887 1.00 94.56 196 ALA A CA 1
ATOM 1490 C C . ALA A 1 196 ? 1.470 2.096 -29.385 1.00 94.56 196 ALA A C 1
ATOM 1492 O O . ALA A 1 196 ? 0.985 2.885 -28.572 1.00 94.56 196 ALA A O 1
ATOM 1493 N N . LYS A 1 197 ? 1.294 2.258 -30.704 1.00 95.12 197 LYS A N 1
ATOM 1494 C CA . LYS A 1 197 ? 0.517 3.375 -31.280 1.00 95.12 197 LYS A CA 1
ATOM 1495 C C . LYS A 1 197 ? -0.938 3.383 -30.805 1.00 95.12 197 LYS A C 1
ATOM 1497 O O . LYS A 1 197 ? -1.471 4.443 -30.481 1.00 95.12 197 LYS A O 1
ATOM 1502 N N . ALA A 1 198 ? -1.570 2.214 -30.705 1.00 95.44 198 ALA A N 1
ATOM 1503 C CA . ALA A 1 198 ? -2.936 2.100 -30.197 1.00 95.44 198 ALA A CA 1
ATOM 1504 C C . ALA A 1 198 ? -3.049 2.518 -28.718 1.00 95.44 198 ALA A C 1
ATOM 1506 O O . ALA A 1 198 ? -4.026 3.167 -28.341 1.00 95.44 198 ALA A O 1
ATOM 1507 N N . VAL A 1 199 ? -2.050 2.198 -27.885 1.00 93.44 199 VAL A N 1
ATOM 1508 C CA . VAL A 1 199 ? -1.993 2.652 -26.482 1.00 93.44 199 VAL A CA 1
ATOM 1509 C C . VAL A 1 199 ? -1.943 4.180 -26.406 1.00 93.44 199 VAL A C 1
ATOM 1511 O O . VAL A 1 199 ? -2.725 4.770 -25.659 1.00 93.44 199 VAL A O 1
ATOM 1514 N N . VAL A 1 200 ? -1.093 4.816 -27.217 1.00 93.06 200 VAL A N 1
ATOM 1515 C CA . VAL A 1 200 ? -0.976 6.285 -27.297 1.00 93.06 200 VAL A CA 1
ATOM 1516 C C . VAL A 1 200 ? -2.279 6.931 -27.781 1.00 93.06 200 VAL A C 1
ATOM 1518 O O . VAL A 1 200 ? -2.728 7.937 -27.235 1.00 93.06 200 VAL A O 1
ATOM 1521 N N . GLN A 1 201 ? -2.936 6.349 -28.784 1.00 92.56 201 GLN A N 1
ATOM 1522 C CA . GLN A 1 201 ? -4.205 6.877 -29.286 1.00 92.56 201 GLN A CA 1
ATOM 1523 C C . GLN A 1 201 ? -5.318 6.775 -28.235 1.00 92.56 201 GLN A C 1
ATOM 1525 O O . GLN A 1 201 ? -6.094 7.715 -28.056 1.00 92.56 201 GLN A O 1
ATOM 1530 N N . LYS A 1 202 ? -5.384 5.650 -27.515 1.00 92.25 202 LYS A N 1
ATOM 1531 C CA . LYS A 1 202 ? -6.375 5.439 -26.456 1.00 92.25 202 LYS A CA 1
ATOM 1532 C C . LYS A 1 202 ? -6.178 6.415 -25.293 1.00 92.25 202 LYS A C 1
ATOM 1534 O O . LYS A 1 202 ? -7.168 6.930 -24.774 1.00 92.25 202 LYS A O 1
ATOM 1539 N N . SER A 1 203 ? -4.935 6.689 -24.891 1.00 87.31 203 SER A N 1
ATOM 1540 C CA . SER A 1 203 ? -4.656 7.670 -23.835 1.00 87.31 203 SER A CA 1
ATOM 1541 C C . SER A 1 203 ? -5.009 9.097 -24.271 1.00 87.31 203 SER A C 1
ATOM 1543 O O . SER A 1 203 ? -5.618 9.829 -23.492 1.00 87.31 203 SER A O 1
ATOM 1545 N N . ALA A 1 204 ? -4.734 9.466 -25.526 1.00 87.00 204 ALA A N 1
ATOM 1546 C CA . ALA A 1 204 ? -5.128 10.762 -26.083 1.00 87.00 204 ALA A CA 1
ATOM 1547 C C . ALA A 1 204 ? -6.658 10.941 -26.145 1.00 87.00 204 ALA A C 1
ATOM 1549 O O . ALA A 1 204 ? -7.177 11.991 -25.763 1.00 87.00 204 ALA A O 1
ATOM 1550 N N . GLN A 1 205 ? -7.395 9.905 -26.562 1.00 86.31 205 GLN A N 1
ATOM 1551 C CA . GLN A 1 205 ? -8.863 9.923 -26.572 1.00 86.31 205 GLN A CA 1
ATOM 1552 C C . GLN A 1 205 ? -9.442 10.078 -25.162 1.00 86.31 205 GLN A C 1
ATOM 1554 O O . GLN A 1 205 ? -10.336 10.898 -24.954 1.00 86.31 205 GLN A O 1
ATOM 1559 N N . ALA A 1 206 ? -8.901 9.347 -24.182 1.00 85.19 206 ALA A N 1
ATOM 1560 C CA . ALA A 1 206 ? -9.318 9.470 -22.787 1.00 85.19 206 ALA A CA 1
ATOM 1561 C C . ALA A 1 206 ? -9.087 10.890 -22.239 1.00 85.19 206 ALA A C 1
ATOM 1563 O O . ALA A 1 206 ? -9.974 11.438 -21.589 1.00 85.19 206 ALA A O 1
ATOM 1564 N N . ALA A 1 207 ? -7.946 11.510 -22.561 1.00 81.81 207 ALA A N 1
ATOM 1565 C CA . ALA A 1 207 ? -7.654 12.887 -22.168 1.00 81.81 207 ALA A CA 1
ATOM 1566 C C . ALA A 1 207 ? -8.629 13.896 -22.806 1.00 81.81 207 ALA A C 1
ATOM 1568 O O . ALA A 1 207 ? -9.133 14.782 -22.117 1.00 81.81 207 ALA A O 1
ATOM 1569 N N . SER A 1 208 ? -8.960 13.725 -24.093 1.00 78.81 208 SER A N 1
ATOM 1570 C CA . SER A 1 208 ? -9.929 14.587 -24.790 1.00 78.81 208 SER A CA 1
ATOM 1571 C C . SER A 1 208 ? -11.362 14.455 -24.263 1.00 78.81 208 SER A C 1
ATOM 1573 O O . SER A 1 208 ? -12.094 15.435 -24.243 1.00 78.81 208 SER A O 1
ATOM 1575 N N . ALA A 1 209 ? -11.753 13.271 -23.783 1.00 78.06 209 ALA A N 1
ATOM 1576 C CA . ALA A 1 209 ? -13.072 13.040 -23.195 1.00 78.06 209 ALA A CA 1
ATOM 1577 C C . ALA A 1 209 ? -13.200 13.584 -21.758 1.00 78.06 209 ALA A C 1
ATOM 1579 O O . ALA A 1 209 ? -14.312 13.750 -21.263 1.00 78.06 209 ALA A O 1
ATOM 1580 N N . SER A 1 210 ? -12.076 13.842 -21.080 1.00 73.00 210 SER A N 1
ATOM 1581 C CA . SER A 1 210 ? -12.038 14.337 -19.696 1.00 73.00 210 SER A CA 1
ATOM 1582 C C . SER A 1 210 ? -11.974 15.861 -19.552 1.00 73.00 210 SER A C 1
ATOM 1584 O O . SER A 1 210 ? -11.994 16.349 -18.425 1.00 73.00 210 SER A O 1
ATOM 1586 N N . ASN A 1 211 ? -11.896 16.607 -20.658 1.00 54.59 211 ASN A N 1
ATOM 1587 C CA . ASN A 1 211 ? -11.795 18.066 -20.650 1.00 54.59 211 ASN A CA 1
ATOM 1588 C C . ASN A 1 211 ? -13.095 18.670 -21.234 1.00 54.59 211 ASN A C 1
ATOM 1590 O O . ASN A 1 211 ? -13.226 18.685 -22.460 1.00 54.59 211 ASN A O 1
ATOM 1594 N N . PRO A 1 212 ? -14.081 19.056 -20.395 1.00 56.28 212 PRO A N 1
ATOM 1595 C CA . PRO A 1 212 ? -15.328 19.683 -20.841 1.00 56.28 212 PRO A CA 1
ATOM 1596 C C . PRO A 1 212 ? -15.139 21.126 -21.326 1.00 56.28 212 PRO A C 1
ATOM 1598 O O . PRO A 1 212 ? -14.226 21.818 -20.816 1.00 56.28 212 PRO A O 1
#

Foldseek 3Di:
DVVVVVVVVVCVVCVVVVVVVVPDQVPVVLVVLLVVLVVVLVVLVVCVVVVNDDPVRSVVVNVVSVVVNVVSVPPPP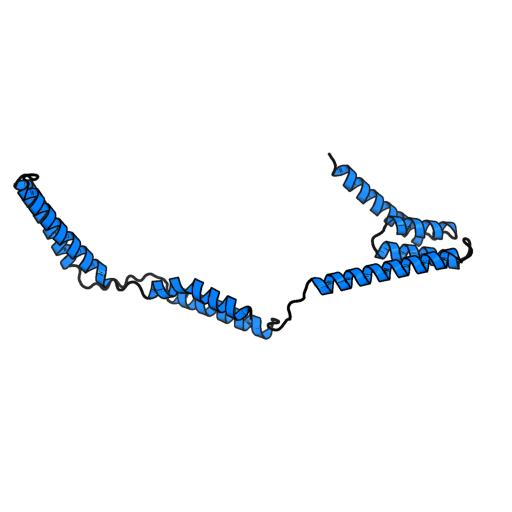PPPPVCPVPPVVVVVCVVCVVVVVCVVCPVPHDPPPPPPDVVVVVVVVVVVVVVLVVVLVVLVVVLVPDDLLDPVNLVSLQVNLVSCVVVVNLPSNLVSLVSSCVNPNDPVSVVSSVVSVVVVVVVVVVVVVPPD

InterPro domains:
  IPR017560 Cytochrome c-type biogenesis protein CcmI [TIGR03142] (1-111)

Sequence (212 aa):
MIWLSFAILSLVILSPVIWAQRGGIMRGRRESALALYRAQLRDVAEDAARGRFQPREEAEAKLEIERRLLAAGSLAEETVTGRTGFSCRLALLVLVIPVLALALYLPQGAPLLPAAPLAPRIQAAQAQMMQDRAMLAMLQTKIATLDPKSDQARQGYILLGNLEANLGDAMAAADAWGRALAIRYDPKLAKMEAMAKAVVQKSAQAASASNP

pLDDT: mean 82.73, std 13.85, range [40.41, 97.25]

Secondary structure (DSSP, 8-state):
-HHHHHHHHHHHHHHHHHHHHHS--TTHHHHHHHHHHHHHHHHHHHHHHTT-S-HHHHHHHHHHHHHHHHHHHHS------------HHHHHHHHHHHHHHHHHHHHHS-TTPPP--HHHHHHHHHHHHHHHHHHHHHHHHHHHTS-TTSHHHHHHHHHHHHHHHHTT-HHHHHHHHHHHHHHS--HHHHHHHHHHHHHHHHHHHHHHHT--

Radius of gyration: 43.67 Å; chains: 1; bounding box: 82×49×104 Å

Organism: NCBI:txid2802396